Protein AF-S9TTN7-F1 (afdb_monomer_lite)

Secondary structure (DSSP, 8-state):
--SSHHHHHHHHHHHHHHHHHHHHHHHHHHHHHHHHHHHTT-HHHHHHHH---HHHHHHHHTTPPPPHHHHHHHHHHHT--HHHHHH-S----HHHHHHHHHHHHHHHHHTTSPSSPPHHHHHH-HHHHHHHHHHHHHHH-SSS-HHHHHHHHHHHHHHH--HHHHHHHHHHHHHHHHHHHHHHHHHHHHHHHHT-PPPHHHHHHHHHHHHHHT--HHHHHHHHHHHHHHHHH-TTTSTT-EEEEEESS-TTPEEEEEEPTTSSSPEEEEEEE-SSS-EEEEEGGGEEEEEE----S-SSS----------S-----S---SS-EEEEEEETTS-EEEEEE-HHHHHHHHHHHHHTS-----

Organism: NCBI:txid1316936

Sequence (362 aa):
MVNQCDSESAKSAKEAASDFADGEKEREIGRRLAAAVKNAGGNKAVSAKSGVPLRTLDRLLAGQEPKVSHLVQLSDACGVSLDWLATGREAPNASTVGVEARLKEIMATLENEEAPISADRLQTRPDLAALREELFALSARDDLADSERGFADLLLRLVFNDAAAAERQRQREGRIFARLRNSATVFKMAGEVVGWEPPPAFGQALRTIFFNYDVLLEDAVSLLDALKTDLEKNSFLRGSMITVLAGDFKKDGVAVFKKALGGLGKPTHLVLPVGFMKSEKIALGDIMGVAPVQEAGLNAAGAVAGGLVFGAVGAVAGALVGSGAVVELKFRDGRKALVRCGRSELTVLTAAAYENQPTQAV

InterPro domains:
  IPR001387 Cro/C1-type, helix-turn-helix domain [PF01381] (44-85)
  IPR001387 Cro/C1-type, helix-turn-helix domain [PS50943] (44-85)
  IPR001387 Cro/C1-type, helix-turn-helix domain [cd00093] (30-85)
  IPR010982 Lambda repressor-like, DNA-binding domain superfamily [G3DSA:1.10.260.40] (29-93)
  IPR010982 Lambda repressor-like, DNA-binding domain superfamily [SSF47413] (27-90)

Structure (mmCIF, N/CA/C/O backbone):
data_AF-S9TTN7-F1
#
_entry.id   AF-S9TTN7-F1
#
loop_
_atom_site.group_PDB
_atom_site.id
_atom_site.type_symbol
_atom_site.label_atom_id
_atom_site.label_alt_id
_atom_site.label_comp_id
_atom_site.label_asym_id
_atom_site.label_entity_id
_atom_site.label_seq_id
_atom_site.pdbx_PDB_ins_code
_atom_site.Cartn_x
_atom_site.Cartn_y
_atom_site.Cartn_z
_atom_site.occupancy
_atom_site.B_iso_or_equiv
_atom_site.auth_seq_id
_atom_site.auth_comp_id
_atom_site.auth_asym_id
_atom_site.auth_atom_id
_atom_site.pdbx_PDB_model_num
ATOM 1 N N . MET A 1 1 ? 26.793 57.850 -13.592 1.00 51.69 1 MET A N 1
ATOM 2 C CA . MET A 1 1 ? 25.340 58.003 -13.842 1.00 51.69 1 MET A CA 1
ATOM 3 C C . MET A 1 1 ? 24.765 56.869 -14.714 1.00 51.69 1 MET A C 1
ATOM 5 O O . MET A 1 1 ? 23.810 57.106 -15.432 1.00 51.69 1 MET A O 1
ATOM 9 N N . VAL A 1 2 ? 25.280 55.628 -14.641 1.00 51.66 2 VAL A N 1
ATOM 10 C CA . VAL A 1 2 ? 24.808 54.504 -15.497 1.00 51.66 2 VAL A CA 1
ATOM 11 C C . VAL A 1 2 ? 24.446 53.246 -14.676 1.00 51.66 2 VAL A C 1
ATOM 13 O O . VAL A 1 2 ? 24.378 52.160 -15.212 1.00 51.66 2 VAL A O 1
ATOM 16 N N . ASN A 1 3 ? 24.181 53.371 -13.368 1.00 54.53 3 ASN A N 1
ATOM 17 C CA . ASN A 1 3 ? 23.909 52.215 -12.484 1.00 54.53 3 ASN A CA 1
ATOM 18 C C . ASN A 1 3 ? 22.506 52.207 -11.842 1.00 54.53 3 ASN A C 1
ATOM 20 O O . ASN A 1 3 ? 22.272 51.453 -10.905 1.00 54.53 3 ASN A O 1
ATOM 24 N N . GLN A 1 4 ? 21.575 53.048 -12.307 1.00 55.19 4 GLN A N 1
ATOM 25 C CA . GLN A 1 4 ? 20.211 53.118 -11.751 1.00 55.19 4 GLN A CA 1
ATOM 26 C C . GLN A 1 4 ? 19.140 52.421 -12.605 1.00 55.19 4 GLN A C 1
ATOM 28 O O . GLN A 1 4 ? 18.056 52.178 -12.098 1.00 55.19 4 GLN A O 1
ATOM 33 N N . CYS A 1 5 ? 19.427 52.058 -13.861 1.00 56.78 5 CYS A N 1
ATOM 34 C CA . CYS A 1 5 ? 18.423 51.448 -14.747 1.00 56.78 5 CYS A CA 1
ATOM 35 C C . CYS A 1 5 ? 18.302 49.921 -14.571 1.00 56.78 5 CYS A C 1
ATOM 37 O O . CYS A 1 5 ? 17.213 49.369 -14.704 1.00 56.78 5 CYS A O 1
ATOM 39 N N . ASP A 1 6 ? 19.384 49.237 -14.186 1.00 61.31 6 ASP A N 1
ATOM 40 C CA . ASP A 1 6 ? 19.380 47.770 -14.075 1.00 61.31 6 ASP A CA 1
ATOM 41 C C . ASP A 1 6 ? 18.769 47.257 -12.756 1.00 61.31 6 ASP A C 1
ATOM 43 O O . ASP A 1 6 ? 18.308 46.117 -12.679 1.00 61.31 6 ASP A O 1
ATOM 47 N N . SER A 1 7 ? 18.708 48.091 -11.709 1.00 64.44 7 SER A N 1
ATOM 48 C CA . SER A 1 7 ? 18.178 47.687 -10.399 1.00 64.44 7 SER A CA 1
ATOM 49 C C . SER A 1 7 ? 16.648 47.722 -10.310 1.00 64.44 7 SER A C 1
ATOM 51 O O . SER A 1 7 ? 16.069 46.913 -9.583 1.00 64.44 7 SER A O 1
ATOM 53 N N . GLU A 1 8 ? 15.971 48.594 -11.065 1.00 71.62 8 GLU A N 1
ATOM 54 C CA . GLU A 1 8 ? 14.500 48.650 -11.092 1.00 71.62 8 GLU A CA 1
ATOM 55 C C . GLU A 1 8 ? 13.893 47.484 -11.888 1.00 71.62 8 GLU A C 1
ATOM 57 O O . GLU A 1 8 ? 12.895 46.897 -11.463 1.00 71.62 8 GLU A O 1
ATOM 62 N N . SER A 1 9 ? 14.549 47.064 -12.977 1.00 70.44 9 SER A N 1
ATOM 63 C CA . SER A 1 9 ? 14.107 45.929 -13.802 1.00 70.44 9 SER A CA 1
ATOM 64 C C . SER A 1 9 ? 14.149 44.597 -13.035 1.00 70.44 9 SER A C 1
ATOM 66 O O . SER A 1 9 ? 13.197 43.813 -13.063 1.00 70.44 9 SER A O 1
ATOM 68 N N . ALA A 1 10 ? 15.203 44.368 -12.240 1.00 72.94 10 ALA A N 1
ATOM 69 C CA . ALA A 1 10 ? 15.323 43.166 -11.412 1.00 72.94 10 ALA A CA 1
ATOM 70 C C . ALA A 1 10 ? 14.295 43.113 -10.262 1.00 72.94 10 ALA A C 1
ATOM 72 O O . ALA A 1 10 ? 13.849 42.028 -9.879 1.00 72.94 10 ALA A O 1
ATOM 73 N N . LYS A 1 11 ? 13.893 44.270 -9.717 1.00 76.31 11 LYS A N 1
ATOM 74 C CA . LYS A 1 11 ? 12.879 44.345 -8.655 1.00 76.31 11 LYS A CA 1
ATOM 75 C C . LYS A 1 11 ? 11.484 43.999 -9.186 1.00 76.31 11 LYS A C 1
ATOM 77 O O . LYS A 1 11 ? 10.791 43.193 -8.570 1.00 76.31 11 LYS A O 1
ATOM 82 N N . SER A 1 12 ? 11.129 44.522 -10.361 1.00 76.19 12 SER A N 1
ATOM 83 C CA . SER A 1 12 ? 9.835 44.254 -11.001 1.00 76.19 12 SER A CA 1
ATOM 84 C C . SER A 1 12 ? 9.651 42.774 -11.372 1.00 76.19 12 SER A C 1
ATOM 86 O O . SER A 1 12 ? 8.587 42.205 -11.133 1.00 76.19 12 SER A O 1
ATOM 88 N N . ALA A 1 13 ? 10.700 42.102 -11.863 1.00 75.25 13 ALA A N 1
ATOM 89 C CA . ALA A 1 13 ? 10.630 40.673 -12.189 1.00 75.25 13 ALA A CA 1
ATOM 90 C C . ALA A 1 13 ? 10.440 39.777 -10.948 1.00 75.25 13 ALA A C 1
ATOM 92 O O . ALA A 1 13 ? 9.763 38.749 -11.018 1.00 75.25 13 ALA A O 1
ATOM 93 N N . LYS A 1 14 ? 11.016 40.163 -9.801 1.00 76.75 14 LYS A N 1
ATOM 94 C CA . LYS A 1 14 ? 10.879 39.415 -8.543 1.00 76.75 14 LYS A CA 1
ATOM 95 C C . LYS A 1 14 ? 9.489 39.571 -7.922 1.00 76.75 14 LYS A C 1
ATOM 97 O O . LYS A 1 14 ? 8.963 38.593 -7.399 1.00 76.75 14 LYS A O 1
ATOM 102 N N . GLU A 1 15 ? 8.900 40.764 -8.001 1.00 78.75 15 GLU A N 1
ATOM 103 C CA . GLU A 1 15 ? 7.517 41.005 -7.563 1.00 78.75 15 GLU A CA 1
ATOM 104 C C . GLU A 1 15 ? 6.527 40.217 -8.433 1.00 78.75 15 GLU A C 1
ATOM 106 O O . GLU A 1 15 ? 5.703 39.481 -7.897 1.00 78.75 15 GLU A O 1
ATOM 111 N N . ALA A 1 16 ? 6.698 40.220 -9.761 1.00 75.81 16 ALA A N 1
ATOM 112 C CA . ALA A 1 16 ? 5.839 39.439 -10.653 1.00 75.81 16 ALA A CA 1
ATOM 113 C C . ALA A 1 16 ? 5.904 37.924 -10.374 1.00 75.81 16 ALA A C 1
ATOM 115 O O . ALA A 1 16 ? 4.873 37.259 -10.340 1.00 75.81 16 ALA A O 1
ATOM 116 N N . ALA A 1 17 ? 7.096 37.361 -10.142 1.00 71.44 17 ALA A N 1
ATOM 117 C CA . ALA A 1 17 ? 7.247 35.932 -9.849 1.00 71.44 17 ALA A CA 1
ATOM 118 C C . ALA A 1 17 ? 6.612 35.510 -8.508 1.00 71.44 17 ALA A C 1
ATOM 120 O O . ALA A 1 17 ? 6.159 34.373 -8.380 1.00 71.44 17 ALA A O 1
ATOM 121 N N . SER A 1 18 ? 6.573 36.416 -7.525 1.00 75.44 18 SER A N 1
ATOM 122 C CA . SER A 1 18 ? 5.923 36.192 -6.228 1.00 75.44 18 SER A CA 1
ATOM 123 C C . SER A 1 18 ? 4.411 36.023 -6.387 1.00 75.44 18 SER A C 1
ATOM 125 O O . SER A 1 18 ? 3.850 35.042 -5.902 1.00 75.44 18 SER A O 1
ATOM 127 N N . ASP A 1 19 ? 3.770 36.921 -7.139 1.00 73.62 19 ASP A N 1
ATOM 128 C CA . ASP A 1 19 ? 2.313 36.932 -7.312 1.00 73.62 19 ASP A CA 1
ATOM 129 C C . ASP A 1 19 ? 1.792 35.677 -8.038 1.00 73.62 19 ASP A C 1
ATOM 131 O O . ASP A 1 19 ? 0.705 35.176 -7.738 1.00 73.62 19 ASP A O 1
ATOM 135 N N . PHE A 1 20 ? 2.577 35.106 -8.962 1.00 74.19 20 PHE A N 1
ATOM 136 C CA . PHE A 1 20 ? 2.213 33.849 -9.631 1.00 74.19 20 PHE A CA 1
ATOM 137 C C . PHE A 1 20 ? 2.264 32.630 -8.698 1.00 74.19 20 PHE A C 1
ATOM 139 O O . PHE A 1 20 ? 1.441 31.724 -8.842 1.00 74.19 20 PHE A O 1
ATOM 146 N N . ALA A 1 21 ? 3.207 32.594 -7.753 1.00 74.06 21 ALA A N 1
ATOM 147 C CA . ALA A 1 21 ? 3.393 31.449 -6.863 1.00 74.06 21 ALA A CA 1
ATOM 148 C C . ALA A 1 21 ? 2.267 31.319 -5.825 1.00 74.06 21 ALA A C 1
ATOM 150 O O . ALA A 1 21 ? 1.909 30.205 -5.434 1.00 74.06 21 ALA A O 1
ATOM 151 N N . ASP A 1 22 ? 1.691 32.436 -5.383 1.00 79.56 22 ASP A N 1
ATOM 152 C CA . ASP A 1 22 ? 0.626 32.418 -4.379 1.00 79.56 22 ASP A CA 1
ATOM 153 C C . ASP A 1 22 ? -0.734 32.042 -4.986 1.00 79.56 22 ASP A C 1
ATOM 155 O O . ASP A 1 22 ? -1.447 31.210 -4.420 1.00 79.56 22 ASP A O 1
ATOM 159 N N . GLY A 1 23 ? -1.026 32.486 -6.214 1.00 84.19 23 GLY A N 1
ATOM 160 C CA . GLY A 1 23 ? -2.241 32.076 -6.927 1.00 84.19 23 GLY A CA 1
ATOM 161 C C . GLY A 1 23 ? -2.307 30.574 -7.256 1.00 84.19 23 GLY A C 1
ATOM 162 O O . GLY A 1 23 ? -3.397 30.007 -7.370 1.00 84.19 23 GLY A O 1
ATOM 163 N N . GLU A 1 24 ? -1.166 29.891 -7.400 1.00 87.06 24 GLU A N 1
ATOM 164 C CA . GLU A 1 24 ? -1.135 28.435 -7.601 1.00 87.06 24 GLU A CA 1
ATOM 165 C C . GLU A 1 24 ? -1.522 27.674 -6.323 1.00 87.06 24 GLU A C 1
ATOM 167 O O . GLU A 1 24 ? -2.323 26.737 -6.380 1.00 87.06 24 GLU A O 1
ATOM 172 N N . LYS A 1 25 ? -1.034 28.122 -5.158 1.00 86.81 25 LYS A N 1
ATOM 173 C CA . LYS A 1 25 ? -1.375 27.518 -3.860 1.00 86.81 25 LYS A CA 1
ATOM 174 C C . LYS A 1 25 ? -2.864 27.645 -3.549 1.00 86.81 25 LYS A C 1
ATOM 176 O O . LYS A 1 25 ? -3.479 26.678 -3.103 1.00 86.81 25 LYS A O 1
ATOM 181 N N . GLU A 1 26 ? -3.452 28.810 -3.809 1.00 90.44 26 GLU A N 1
ATOM 182 C CA . GLU A 1 26 ? -4.878 29.066 -3.577 1.00 90.44 26 GLU A CA 1
ATOM 183 C C . GLU A 1 26 ? -5.774 28.150 -4.423 1.00 90.44 26 GLU A C 1
ATOM 185 O O . GLU A 1 26 ? -6.718 27.532 -3.917 1.00 90.44 26 GLU A O 1
ATOM 190 N N . ARG A 1 27 ? -5.438 27.989 -5.709 1.00 91.38 27 ARG A N 1
ATOM 191 C CA . ARG A 1 27 ? -6.151 27.076 -6.618 1.00 91.38 27 ARG A CA 1
ATOM 192 C C . ARG A 1 27 ? -6.036 25.626 -6.174 1.00 91.38 27 ARG A C 1
ATOM 194 O O . ARG A 1 27 ? -6.997 24.868 -6.302 1.00 91.38 27 ARG A O 1
ATOM 201 N N . GLU A 1 28 ? -4.881 25.241 -5.651 1.00 93.44 28 GLU A N 1
ATOM 202 C CA . GLU A 1 28 ? -4.648 23.886 -5.174 1.00 93.44 28 GLU A CA 1
ATOM 203 C C . GLU A 1 28 ? -5.456 23.577 -3.898 1.00 93.44 28 GLU A C 1
ATOM 205 O O . GLU A 1 28 ? -6.077 22.515 -3.807 1.00 93.44 28 GLU A O 1
ATOM 210 N N . ILE A 1 29 ? -5.553 24.522 -2.953 1.00 95.50 29 ILE A N 1
ATOM 211 C CA . ILE A 1 29 ? -6.452 24.393 -1.791 1.00 95.50 29 ILE A CA 1
ATOM 212 C C . ILE A 1 29 ? -7.910 24.248 -2.255 1.00 95.50 29 ILE A C 1
ATOM 214 O O . ILE A 1 29 ? -8.617 23.352 -1.788 1.00 95.50 29 ILE A O 1
ATOM 218 N N . GLY A 1 30 ? -8.348 25.069 -3.217 1.00 95.81 30 GLY A N 1
ATOM 219 C CA . GLY A 1 30 ? -9.692 24.982 -3.799 1.00 95.81 30 GLY A CA 1
ATOM 220 C C . GLY A 1 30 ? -9.990 23.612 -4.425 1.00 95.81 30 GLY A C 1
ATOM 221 O O . GLY A 1 30 ? -11.060 23.044 -4.195 1.00 95.81 30 GLY A O 1
ATOM 222 N N . ARG A 1 31 ? -9.023 23.023 -5.145 1.00 94.69 31 ARG A N 1
ATOM 223 C CA . ARG A 1 31 ? -9.136 21.668 -5.722 1.00 94.69 31 ARG A CA 1
ATOM 224 C C . ARG A 1 31 ? -9.261 20.582 -4.657 1.00 94.69 31 ARG A C 1
ATOM 226 O O . ARG A 1 31 ? -10.134 19.720 -4.778 1.00 94.69 31 ARG A O 1
ATOM 233 N N . ARG A 1 32 ? -8.432 20.623 -3.608 1.00 94.81 32 ARG A N 1
ATOM 234 C CA . ARG A 1 32 ? -8.516 19.670 -2.487 1.00 94.81 32 ARG A CA 1
ATOM 235 C C . ARG A 1 32 ? -9.855 19.771 -1.768 1.00 94.81 32 ARG A C 1
ATOM 237 O O . ARG A 1 32 ? -10.500 18.752 -1.519 1.00 94.81 32 ARG A O 1
ATOM 244 N N . LEU A 1 33 ? -10.312 20.996 -1.508 1.00 96.50 33 LEU A N 1
ATOM 245 C CA . LEU A 1 33 ? -11.619 21.239 -0.910 1.00 96.50 33 LEU A CA 1
ATOM 246 C C . LEU A 1 33 ? -12.752 20.701 -1.797 1.00 96.50 33 LEU A C 1
ATOM 248 O O . LEU A 1 33 ? -13.669 20.070 -1.281 1.00 96.50 33 LEU A O 1
ATOM 252 N N . ALA A 1 34 ? -12.675 20.868 -3.120 1.00 96.62 34 ALA A N 1
ATOM 253 C CA . ALA A 1 34 ? -13.668 20.324 -4.049 1.00 96.62 34 ALA A CA 1
ATOM 254 C C . ALA A 1 34 ? -13.765 18.794 -3.977 1.00 96.62 34 ALA A C 1
ATOM 256 O O . ALA A 1 34 ? -14.870 18.245 -3.951 1.00 96.62 34 ALA A O 1
ATOM 257 N N . ALA A 1 35 ? -12.623 18.107 -3.900 1.00 93.06 35 ALA A N 1
ATOM 258 C CA . ALA A 1 35 ? -12.584 16.659 -3.728 1.00 93.06 35 ALA A CA 1
ATOM 259 C C . ALA A 1 35 ? -13.207 16.229 -2.387 1.00 93.06 35 ALA A C 1
ATOM 261 O O . ALA A 1 35 ? -14.066 15.346 -2.364 1.00 93.06 35 ALA A O 1
ATOM 262 N N . ALA A 1 36 ? -12.846 16.899 -1.287 1.00 93.69 36 ALA A N 1
ATOM 263 C CA . ALA A 1 36 ? -13.393 16.619 0.041 1.00 93.69 36 ALA A CA 1
ATOM 264 C C . ALA A 1 36 ? -14.914 16.843 0.102 1.00 93.69 36 ALA A C 1
ATOM 266 O O . ALA A 1 36 ? -15.655 15.986 0.582 1.00 93.69 36 ALA A O 1
ATOM 267 N N . VAL A 1 37 ? -15.400 17.950 -0.466 1.00 96.75 37 VAL A N 1
ATOM 268 C CA . VAL A 1 37 ? -16.830 18.279 -0.513 1.00 96.75 37 VAL A CA 1
ATOM 269 C C . VAL A 1 37 ? -17.611 17.259 -1.335 1.00 96.75 37 VAL A C 1
ATOM 271 O O . VAL A 1 37 ? -18.701 16.850 -0.931 1.00 96.75 37 VAL A O 1
ATOM 274 N N . LYS A 1 38 ? -17.057 16.810 -2.468 1.00 92.88 38 LYS A N 1
ATOM 275 C CA . LYS A 1 38 ? -17.665 15.759 -3.293 1.00 92.88 38 LYS A CA 1
ATOM 276 C C . LYS A 1 38 ? -17.819 14.456 -2.502 1.00 92.88 38 LYS A C 1
ATOM 278 O O . LYS A 1 38 ? -18.902 13.877 -2.519 1.00 92.88 38 LYS A O 1
ATOM 283 N N . ASN A 1 39 ? -16.783 14.046 -1.769 1.00 84.19 39 ASN A N 1
ATOM 284 C CA . ASN A 1 39 ? -16.801 12.832 -0.946 1.00 84.19 39 ASN A CA 1
ATOM 285 C C . ASN A 1 39 ? -17.767 12.938 0.247 1.00 84.19 39 ASN A C 1
ATOM 287 O O . ASN A 1 39 ? -18.394 11.953 0.624 1.00 84.19 39 ASN A O 1
ATOM 291 N N . ALA A 1 40 ? -17.948 14.136 0.804 1.00 90.19 40 ALA A N 1
ATOM 292 C CA . ALA A 1 40 ? -18.819 14.386 1.954 1.00 90.19 40 ALA A CA 1
ATOM 293 C C . ALA A 1 40 ? -20.319 14.555 1.611 1.00 90.19 40 ALA A C 1
ATOM 295 O O . ALA A 1 40 ? -21.125 14.856 2.501 1.00 90.19 40 ALA A O 1
ATOM 296 N N . GLY A 1 41 ? -20.712 14.365 0.343 1.00 92.38 41 GLY A N 1
ATOM 297 C CA . GLY A 1 41 ? -22.108 14.437 -0.116 1.00 92.38 41 GLY A CA 1
ATOM 298 C C . GLY A 1 41 ? -22.489 15.719 -0.871 1.00 92.38 41 GLY A C 1
ATOM 299 O O . GLY A 1 41 ? -23.674 15.979 -1.083 1.00 92.38 41 GLY A O 1
ATOM 300 N N . GLY A 1 42 ? -21.508 16.524 -1.291 1.00 96.38 42 GLY A N 1
ATOM 301 C CA . GLY A 1 42 ? -21.690 17.704 -2.141 1.00 96.38 42 GLY A CA 1
ATOM 302 C C . GLY A 1 42 ? -21.956 19.017 -1.391 1.00 96.38 42 GLY A C 1
ATOM 303 O O . GLY A 1 42 ? -22.169 19.049 -0.178 1.00 96.38 42 GLY A O 1
ATOM 304 N N . ASN A 1 43 ? -21.966 20.132 -2.135 1.00 98.12 43 ASN A N 1
ATOM 305 C CA . ASN A 1 43 ? -21.934 21.492 -1.572 1.00 98.12 43 ASN A CA 1
ATOM 306 C C . ASN A 1 43 ? -23.091 21.778 -0.601 1.00 98.12 43 ASN A C 1
ATOM 308 O O . ASN A 1 43 ? -22.882 22.398 0.438 1.00 98.12 43 ASN A O 1
ATOM 312 N N . LYS A 1 44 ? -24.312 21.311 -0.906 1.00 97.81 44 LYS A N 1
ATOM 313 C CA . LYS A 1 44 ? -25.486 21.524 -0.039 1.00 97.81 44 LYS A CA 1
ATOM 314 C C . LYS A 1 44 ? -25.349 20.797 1.301 1.00 97.81 44 LYS A C 1
ATOM 316 O O . LYS A 1 44 ? -25.643 21.387 2.336 1.00 97.81 44 LYS A O 1
ATOM 321 N N . ALA A 1 45 ? -24.882 19.548 1.279 1.00 96.50 45 ALA A N 1
ATOM 322 C CA . ALA A 1 45 ? -24.692 18.751 2.486 1.00 96.50 45 ALA A CA 1
ATOM 323 C C . ALA A 1 45 ? -23.584 19.343 3.366 1.00 96.50 45 ALA A C 1
ATOM 325 O O . ALA A 1 45 ? -23.776 19.510 4.568 1.00 96.50 45 ALA A O 1
ATOM 326 N N . VAL A 1 46 ? -22.456 19.733 2.763 1.00 97.62 46 VAL A N 1
ATOM 327 C CA . VAL A 1 46 ? -21.335 20.332 3.500 1.00 97.62 46 VAL A CA 1
ATOM 328 C C . VAL A 1 46 ? -21.681 21.720 4.029 1.00 97.62 46 VAL A C 1
ATOM 330 O O . VAL A 1 46 ? -21.343 22.025 5.167 1.00 97.62 46 VAL A O 1
ATOM 333 N N . SER A 1 47 ? -22.397 22.550 3.266 1.00 98.19 47 SER A N 1
ATOM 334 C CA . SER A 1 47 ? -22.848 23.866 3.739 1.00 98.19 47 SER A CA 1
ATOM 335 C C . SER A 1 47 ? -23.755 23.734 4.966 1.00 98.19 47 SER A C 1
A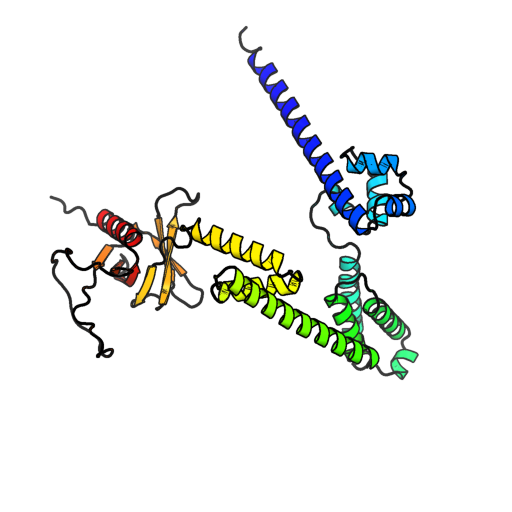TOM 337 O O . SER A 1 47 ? -23.545 24.426 5.961 1.00 98.19 47 SER A O 1
ATOM 339 N N . ALA A 1 48 ? -24.694 22.782 4.940 1.00 97.38 48 ALA A N 1
ATOM 340 C CA . ALA A 1 48 ? -25.567 22.505 6.077 1.00 97.38 48 ALA A CA 1
ATOM 341 C C . ALA A 1 48 ? -24.796 21.968 7.298 1.00 97.38 48 ALA A C 1
ATOM 343 O O . ALA A 1 48 ? -25.068 22.398 8.414 1.00 97.38 48 ALA A O 1
ATOM 344 N N . LYS A 1 49 ? -23.823 21.065 7.095 1.00 96.44 49 LYS A N 1
ATOM 345 C CA . LYS A 1 49 ? -23.007 20.483 8.178 1.00 96.44 49 LYS A CA 1
ATOM 346 C C . LYS A 1 49 ? -22.016 21.473 8.799 1.00 96.44 49 LYS A C 1
ATOM 348 O O . LYS A 1 49 ? -21.866 21.495 10.012 1.00 96.44 49 LYS A O 1
ATOM 353 N N . SER A 1 50 ? -21.329 22.264 7.978 1.00 97.81 50 SER A N 1
ATOM 354 C CA . SER A 1 50 ? -20.270 23.187 8.424 1.00 97.81 50 SER A CA 1
ATOM 355 C C . SER A 1 50 ? -20.802 24.522 8.946 1.00 97.81 50 SER A C 1
ATOM 357 O O . SER A 1 50 ? -20.073 25.258 9.607 1.00 97.81 50 SER A O 1
ATOM 359 N N . GLY A 1 51 ? -22.041 24.884 8.595 1.00 97.56 51 GLY A N 1
ATOM 360 C CA . GLY A 1 51 ? -22.581 26.224 8.832 1.00 97.56 51 GLY A CA 1
ATOM 361 C C . GLY A 1 51 ? -21.991 27.303 7.912 1.00 97.56 51 GLY A C 1
ATOM 362 O O . GLY A 1 51 ? -22.354 28.473 8.034 1.00 97.56 51 GLY A O 1
ATOM 363 N N . VAL A 1 52 ? -21.111 26.942 6.970 1.00 98.19 52 VAL A N 1
ATOM 364 C CA . VAL A 1 52 ? -20.555 27.876 5.985 1.00 98.19 52 VAL A CA 1
ATOM 365 C C . VAL A 1 52 ? -21.595 28.111 4.881 1.00 98.19 52 VAL A C 1
ATOM 367 O O . VAL A 1 52 ? -22.026 27.147 4.240 1.00 98.19 52 VAL A O 1
ATOM 370 N N . PRO A 1 53 ? -22.005 29.365 4.597 1.00 98.38 53 PRO A N 1
ATOM 371 C CA . PRO A 1 53 ? -22.988 29.649 3.552 1.00 98.38 53 PRO A CA 1
ATOM 372 C C . PRO A 1 53 ? -22.546 29.138 2.176 1.00 98.38 53 PRO A C 1
ATOM 374 O O . PRO A 1 53 ? -21.384 29.295 1.802 1.00 98.38 53 PRO A O 1
ATOM 377 N N . LEU A 1 54 ? -23.486 28.611 1.383 1.00 98.31 54 LEU A N 1
ATOM 378 C CA . LEU A 1 54 ? -23.204 28.008 0.070 1.00 98.31 54 LEU A CA 1
ATOM 379 C C . LEU A 1 54 ? -22.406 28.941 -0.856 1.00 98.31 54 LEU A C 1
ATOM 381 O O . LEU A 1 54 ? -21.419 28.531 -1.451 1.00 98.31 54 LEU A O 1
ATOM 385 N N . ARG A 1 55 ? -22.762 30.232 -0.889 1.00 98.00 55 ARG A N 1
ATOM 386 C CA . ARG A 1 55 ? -22.043 31.247 -1.678 1.00 98.00 55 ARG A CA 1
ATOM 387 C C . ARG A 1 55 ? -20.588 31.422 -1.235 1.00 98.00 55 ARG A C 1
ATOM 389 O O . ARG A 1 55 ? -19.735 31.721 -2.065 1.00 98.00 55 ARG A O 1
ATOM 396 N N . THR A 1 56 ? -20.309 31.295 0.060 1.00 98.19 56 THR A N 1
ATOM 397 C CA . THR A 1 56 ? -18.939 31.335 0.586 1.00 98.19 56 THR A CA 1
ATOM 398 C C . THR A 1 56 ? -18.195 30.081 0.155 1.00 98.19 56 THR A C 1
ATOM 400 O O . THR A 1 56 ? -17.101 30.198 -0.382 1.00 98.19 56 THR A O 1
ATOM 403 N N . LEU A 1 57 ? -18.812 28.907 0.306 1.00 98.12 57 LEU A N 1
ATOM 404 C CA . LEU A 1 57 ? -18.232 27.638 -0.129 1.00 98.12 57 LEU A CA 1
ATOM 405 C C . LEU A 1 57 ? -17.883 27.650 -1.627 1.00 98.12 57 LEU A C 1
ATOM 407 O O . LEU A 1 57 ? -16.752 27.336 -1.977 1.00 98.12 57 LEU A O 1
ATOM 411 N N . ASP A 1 58 ? -18.791 28.100 -2.496 1.00 98.19 58 ASP A N 1
ATOM 412 C CA . ASP A 1 58 ? -18.557 28.166 -3.947 1.00 98.19 58 ASP A CA 1
ATOM 413 C C . ASP A 1 58 ? -17.373 29.079 -4.313 1.00 98.19 58 ASP A C 1
ATOM 415 O O . ASP A 1 58 ? -16.617 28.785 -5.238 1.00 98.19 58 ASP A O 1
ATOM 419 N N . ARG A 1 59 ? -17.161 30.169 -3.562 1.00 98.00 59 ARG A N 1
ATOM 420 C CA . ARG A 1 59 ? -15.995 31.046 -3.754 1.00 98.00 59 ARG A CA 1
ATOM 421 C C . ARG A 1 59 ? -14.689 30.391 -3.312 1.00 98.00 59 ARG A C 1
ATOM 423 O O . ARG A 1 59 ? -13.684 30.541 -3.997 1.00 98.00 59 ARG A O 1
ATOM 430 N N . LEU A 1 60 ? -14.703 29.656 -2.200 1.00 97.38 60 LEU A N 1
ATOM 431 C CA . LEU A 1 60 ? -13.529 28.904 -1.745 1.00 97.38 60 LEU A CA 1
ATOM 432 C C . LEU A 1 60 ? -13.160 27.800 -2.746 1.00 97.38 60 LEU A C 1
ATOM 434 O O . LEU A 1 60 ? -11.989 27.614 -3.058 1.00 97.38 60 LEU A O 1
ATOM 438 N N . LEU A 1 61 ? -14.160 27.124 -3.321 1.00 96.88 61 LEU A N 1
ATOM 439 C CA . LEU A 1 61 ? -13.963 26.138 -4.389 1.00 96.88 61 LEU A CA 1
ATOM 440 C C . LEU A 1 61 ? -13.389 26.760 -5.670 1.00 96.88 61 LEU A C 1
ATOM 442 O O . LEU A 1 61 ? -12.624 26.110 -6.379 1.00 96.88 61 LEU A O 1
ATOM 446 N N . ALA A 1 62 ? -13.712 28.025 -5.945 1.00 96.19 62 ALA A N 1
ATOM 447 C CA . ALA A 1 62 ? -13.120 28.792 -7.039 1.00 96.19 62 ALA A CA 1
ATOM 448 C C . ALA A 1 62 ? -11.667 29.240 -6.767 1.00 96.19 62 ALA A C 1
ATOM 450 O O . ALA A 1 62 ? -11.065 29.881 -7.628 1.00 96.19 62 ALA A O 1
ATOM 451 N N . GLY A 1 63 ? -11.101 28.901 -5.602 1.00 94.69 63 GLY A N 1
ATOM 452 C CA . GLY A 1 63 ? -9.735 29.247 -5.214 1.00 94.69 63 GLY A CA 1
ATOM 453 C C . GLY A 1 63 ? -9.611 30.594 -4.506 1.00 94.69 63 GLY A C 1
ATOM 454 O O . GLY A 1 63 ? -8.535 31.168 -4.521 1.00 94.69 63 GLY A O 1
ATOM 455 N N . GLN A 1 64 ? -10.679 31.136 -3.908 1.00 96.38 64 GLN A N 1
ATOM 456 C CA . GLN A 1 64 ? -10.526 32.283 -3.007 1.00 96.38 64 GLN A CA 1
ATOM 457 C C . GLN A 1 64 ? -9.763 31.860 -1.743 1.00 96.38 64 GLN A C 1
ATOM 459 O O . GLN A 1 64 ? -10.085 30.820 -1.165 1.00 96.38 64 GLN A O 1
ATOM 464 N N . GLU A 1 65 ? -8.837 32.701 -1.269 1.00 95.00 65 GLU A N 1
ATOM 465 C CA . GLU A 1 65 ? -8.104 32.465 -0.023 1.00 95.00 65 GLU A CA 1
ATOM 466 C C . GLU A 1 65 ? -9.066 32.193 1.159 1.00 95.00 65 GLU A C 1
ATOM 468 O O . GLU A 1 65 ? -9.897 33.044 1.522 1.00 95.00 65 GLU A O 1
ATOM 473 N N 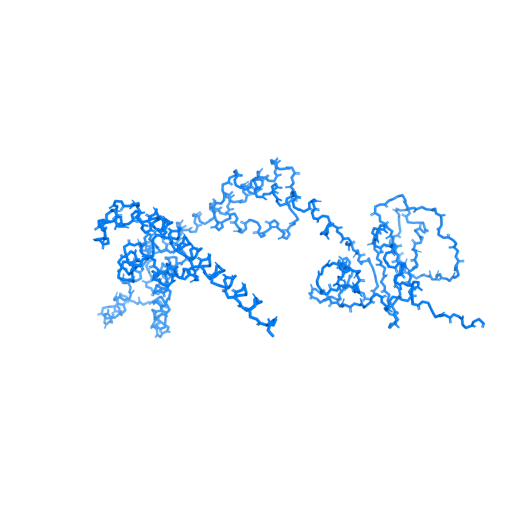. PRO A 1 66 ? -9.012 30.990 1.758 1.00 95.75 66 PRO A N 1
ATOM 474 C CA . PRO A 1 66 ? -9.905 30.619 2.838 1.00 95.75 66 PRO A CA 1
ATOM 475 C C . PRO A 1 66 ? -9.418 31.172 4.176 1.00 95.75 66 PRO A C 1
ATOM 477 O O . PRO A 1 66 ? -8.268 31.009 4.573 1.00 95.75 66 PRO A O 1
ATOM 480 N N . LYS A 1 67 ? -10.342 31.745 4.952 1.00 97.25 67 LYS A N 1
ATOM 481 C CA . LYS A 1 67 ? -10.078 32.047 6.364 1.00 97.25 67 LYS A CA 1
ATOM 482 C C . LYS A 1 67 ? -9.845 30.749 7.134 1.00 97.25 67 LYS A C 1
ATOM 484 O O . LYS A 1 67 ? -10.593 29.789 6.950 1.00 97.25 67 LYS A O 1
ATOM 489 N N . VAL A 1 68 ? -8.898 30.761 8.075 1.00 96.75 68 VAL A N 1
ATOM 490 C CA . VAL A 1 68 ? -8.587 29.604 8.938 1.00 96.75 68 VAL A CA 1
ATOM 491 C C . VAL A 1 68 ? -9.841 29.056 9.628 1.00 96.75 68 VAL A C 1
ATOM 493 O O . VAL A 1 68 ? -10.045 27.848 9.661 1.00 96.75 68 VAL A O 1
ATOM 496 N N . SER A 1 69 ? -10.743 29.930 10.089 1.00 97.38 69 SER A N 1
ATOM 497 C CA . SER A 1 69 ? -12.015 29.517 10.696 1.00 97.38 69 SER A CA 1
ATOM 498 C C . SER A 1 69 ? -12.902 28.696 9.752 1.00 97.38 69 SER A C 1
ATOM 500 O O . SER A 1 69 ? -13.537 27.745 10.195 1.00 97.38 69 SER A O 1
ATOM 502 N N . HIS A 1 70 ? -12.937 29.030 8.456 1.00 98.06 70 HIS A N 1
ATOM 503 C CA . HIS A 1 70 ? -13.677 28.245 7.467 1.00 98.06 70 HIS A CA 1
ATOM 504 C C . HIS A 1 70 ? -12.986 26.912 7.186 1.00 98.06 70 HIS A C 1
ATOM 506 O O . HIS A 1 70 ? -13.675 25.912 7.031 1.00 98.06 70 HIS A O 1
ATOM 512 N N . LEU A 1 71 ? -11.648 26.880 7.134 1.00 96.75 71 LEU A N 1
ATOM 513 C CA . LEU A 1 71 ? -10.914 25.630 6.928 1.00 96.75 71 LEU A CA 1
ATOM 514 C C . LEU A 1 71 ? -11.194 24.621 8.042 1.00 96.75 71 LEU A C 1
ATOM 516 O O . LEU A 1 71 ? -11.433 23.467 7.721 1.00 96.75 71 LEU A O 1
ATOM 520 N N . VAL A 1 72 ? -11.243 25.059 9.305 1.00 96.50 72 VAL A N 1
ATOM 521 C CA . VAL A 1 72 ? -11.592 24.195 10.452 1.00 96.50 72 VAL A CA 1
ATOM 522 C C . VAL A 1 72 ? -13.028 23.667 10.333 1.00 96.50 72 VAL A C 1
ATOM 524 O O . VAL A 1 72 ? -13.269 22.467 10.400 1.00 96.50 72 VAL A O 1
ATOM 527 N N . GLN A 1 73 ? -13.999 24.547 10.071 1.00 97.56 73 GLN A N 1
ATOM 528 C CA . GLN A 1 73 ? -15.403 24.136 9.919 1.00 97.56 73 GLN A CA 1
ATOM 529 C C . GLN A 1 73 ? -15.607 23.155 8.758 1.00 97.56 73 GLN A C 1
ATOM 531 O O . GLN A 1 73 ? -16.410 22.225 8.845 1.00 97.56 73 GLN A O 1
ATOM 536 N N . LEU A 1 74 ? -14.897 23.372 7.651 1.00 97.25 74 LEU A N 1
ATOM 537 C CA . LEU A 1 74 ? -14.968 22.517 6.473 1.00 97.25 74 LEU A CA 1
ATOM 538 C C . LEU A 1 74 ? -14.198 21.211 6.671 1.00 97.25 74 LEU A C 1
ATOM 540 O O . LEU A 1 74 ? -14.670 20.183 6.189 1.00 97.25 74 LEU A O 1
ATOM 544 N N . SER A 1 75 ? -13.068 21.225 7.385 1.00 95.06 75 SER A N 1
ATOM 545 C CA . SER A 1 75 ? -12.307 20.014 7.701 1.00 95.06 75 SER A CA 1
ATOM 546 C C . SER A 1 75 ? -13.139 19.064 8.556 1.00 95.06 75 SER A C 1
ATOM 548 O O . SER A 1 75 ? -13.286 17.898 8.194 1.00 95.06 75 SER A O 1
ATOM 550 N N . ASP A 1 76 ? -13.800 19.588 9.590 1.00 92.69 76 ASP A N 1
ATOM 551 C CA . ASP A 1 76 ? -14.663 18.805 10.477 1.00 92.69 76 ASP A CA 1
ATOM 552 C C . ASP A 1 76 ? -15.892 18.267 9.732 1.00 92.69 76 ASP A C 1
ATOM 554 O O . ASP A 1 76 ? -16.221 17.084 9.817 1.00 92.69 76 ASP A O 1
ATOM 558 N N . ALA A 1 77 ? -16.549 19.112 8.928 1.00 95.56 77 ALA A N 1
ATOM 559 C CA . ALA A 1 77 ? -17.726 18.710 8.159 1.00 95.56 77 ALA A CA 1
ATOM 560 C C . ALA A 1 77 ? -17.419 17.679 7.059 1.00 95.56 77 ALA A C 1
ATOM 562 O O . ALA A 1 77 ? -18.297 16.883 6.709 1.00 95.56 77 ALA A O 1
ATOM 563 N N . CYS A 1 78 ? -16.203 17.706 6.504 1.00 94.06 78 CYS A N 1
ATOM 564 C CA . CYS A 1 78 ? -15.755 16.769 5.474 1.00 94.06 78 CYS A CA 1
ATOM 565 C C . CYS A 1 78 ? -15.009 15.549 6.038 1.00 94.06 78 CYS A C 1
ATOM 567 O O . CYS A 1 78 ? -14.718 14.634 5.271 1.00 94.06 78 CYS A O 1
ATOM 569 N N . GLY A 1 79 ? -14.694 15.519 7.337 1.00 85.31 79 GLY A N 1
ATOM 570 C CA . GLY A 1 79 ? -13.925 14.437 7.959 1.00 85.31 79 GLY A CA 1
ATOM 571 C C . GLY A 1 79 ? -12.473 14.347 7.474 1.00 85.31 79 GLY A C 1
ATOM 572 O O . GLY A 1 79 ? -11.907 13.258 7.431 1.00 85.31 79 GLY A O 1
ATOM 573 N N . VAL A 1 80 ? -11.873 15.472 7.076 1.00 90.94 80 VAL A N 1
ATOM 574 C CA . VAL A 1 80 ? -10.469 15.548 6.631 1.00 90.94 80 VAL A CA 1
ATOM 575 C C . VAL A 1 80 ? -9.635 16.310 7.655 1.00 90.94 80 VAL A C 1
ATOM 577 O O . VAL A 1 80 ? -10.170 17.118 8.409 1.00 90.94 80 VAL A O 1
ATOM 580 N N . SER A 1 81 ? -8.320 16.085 7.700 1.00 88.75 81 SER A N 1
ATOM 581 C CA . SER A 1 81 ? -7.457 16.873 8.584 1.00 88.75 81 SER A CA 1
ATOM 582 C C . SER A 1 81 ? -7.306 18.306 8.059 1.00 88.75 81 SER A C 1
ATOM 584 O O . SER A 1 81 ? -7.230 18.547 6.849 1.00 88.75 81 SER A O 1
ATOM 586 N N . LEU A 1 82 ? -7.238 19.274 8.978 1.00 93.94 82 LEU A N 1
ATOM 587 C CA . LEU A 1 82 ? -6.963 20.672 8.633 1.00 93.94 82 LEU A CA 1
ATOM 588 C C . LEU A 1 82 ? -5.620 20.809 7.897 1.00 93.94 82 LEU A C 1
ATOM 590 O O . LEU A 1 82 ? -5.523 21.566 6.933 1.00 93.94 82 LEU A O 1
ATOM 594 N N . ASP A 1 83 ? -4.606 20.055 8.331 1.00 91.56 83 ASP A N 1
ATOM 595 C CA . ASP A 1 83 ? -3.264 20.084 7.745 1.00 91.56 83 ASP A CA 1
ATOM 596 C C . ASP A 1 83 ? -3.258 19.596 6.291 1.00 91.56 83 ASP A C 1
ATOM 598 O O . ASP A 1 83 ? -2.689 20.260 5.425 1.00 91.56 83 ASP A O 1
ATOM 602 N N . TRP A 1 84 ? -3.985 18.515 5.979 1.00 91.00 84 TRP A N 1
ATOM 603 C CA . TRP A 1 84 ? -4.139 18.046 4.601 1.00 91.00 84 TRP A CA 1
ATOM 604 C C . TRP A 1 84 ? -4.849 19.082 3.728 1.00 91.00 84 TRP A C 1
ATOM 606 O O . TRP A 1 84 ? -4.427 19.352 2.602 1.00 91.00 84 TRP A O 1
ATOM 616 N N . LEU A 1 85 ? -5.917 19.695 4.247 1.00 93.69 85 LEU A N 1
ATOM 617 C CA . LEU A 1 85 ? -6.680 20.688 3.497 1.00 93.69 85 LEU A CA 1
ATOM 618 C C . LEU A 1 85 ? -5.807 21.915 3.174 1.00 93.69 85 LEU A C 1
ATOM 620 O O . LEU A 1 85 ? -5.774 22.374 2.027 1.00 93.69 85 LEU A O 1
ATOM 624 N N . ALA A 1 86 ? -5.046 22.392 4.162 1.00 93.56 86 ALA A N 1
ATOM 625 C CA . ALA A 1 86 ? -4.179 23.558 4.045 1.00 93.56 86 ALA A CA 1
ATOM 626 C C . ALA A 1 86 ? -2.920 23.293 3.201 1.00 93.56 86 ALA A C 1
ATOM 628 O O . ALA A 1 86 ? -2.619 24.064 2.290 1.00 93.56 86 ALA A O 1
ATOM 629 N N . THR A 1 87 ? -2.190 22.205 3.460 1.00 91.69 87 THR A N 1
ATOM 630 C CA . THR A 1 87 ? -0.848 21.980 2.892 1.00 91.69 87 THR A CA 1
ATOM 631 C C . THR A 1 87 ? -0.812 20.942 1.774 1.00 91.69 87 THR A C 1
ATOM 633 O O . THR A 1 87 ? 0.108 20.958 0.956 1.00 91.69 87 THR A O 1
ATOM 636 N N . GLY A 1 88 ? -1.794 20.040 1.716 1.00 89.00 88 GLY A N 1
ATOM 637 C CA . GLY A 1 88 ? -1.803 18.891 0.811 1.00 89.00 88 GLY A CA 1
ATOM 638 C C . GLY A 1 88 ? -0.794 17.797 1.158 1.00 89.00 88 GLY A C 1
ATOM 639 O O . GLY A 1 88 ? -0.671 16.837 0.399 1.00 89.00 88 GLY A O 1
ATOM 640 N N . ARG A 1 89 ? -0.058 17.920 2.270 1.00 84.31 89 ARG A N 1
ATOM 641 C CA . ARG A 1 89 ? 0.890 16.897 2.719 1.00 84.31 89 ARG A CA 1
ATOM 642 C C . ARG A 1 89 ? 0.141 15.875 3.552 1.00 84.31 89 ARG A C 1
ATOM 644 O O . ARG A 1 89 ? -0.321 16.235 4.618 1.00 84.31 89 ARG A O 1
ATOM 651 N N . GLU A 1 90 ? 0.038 14.663 3.000 1.00 57.38 90 GLU A N 1
ATOM 652 C CA . GLU A 1 90 ? -0.593 13.450 3.544 1.00 57.38 90 GLU A CA 1
ATOM 653 C C . GLU A 1 90 ? -1.977 13.670 4.176 1.00 57.38 90 GLU A C 1
ATOM 655 O O . GLU A 1 90 ? -2.169 14.448 5.096 1.00 57.38 90 GLU A O 1
ATOM 660 N N . ALA A 1 91 ? -2.990 12.952 3.694 1.00 48.56 91 ALA A N 1
ATOM 661 C CA . ALA A 1 91 ? -4.187 12.751 4.497 1.00 48.56 91 ALA A CA 1
ATOM 662 C C . ALA A 1 91 ? -3.910 11.535 5.383 1.00 48.56 91 ALA A C 1
ATOM 664 O O . ALA A 1 91 ? -4.148 10.414 4.928 1.00 48.56 91 ALA A O 1
ATOM 665 N N . PRO A 1 92 ? -3.445 11.681 6.638 1.00 48.16 92 PRO A N 1
ATOM 666 C CA . PRO A 1 92 ? -3.888 10.721 7.617 1.00 48.16 92 PRO A CA 1
ATOM 667 C C . PRO A 1 92 ? -5.402 10.904 7.651 1.00 48.16 92 PRO A C 1
ATOM 669 O O . PRO A 1 92 ? -5.875 11.997 7.977 1.00 48.16 92 PRO A O 1
ATOM 672 N N . ASN A 1 93 ? -6.170 9.893 7.237 1.00 53.91 93 ASN A N 1
ATOM 673 C CA . ASN A 1 93 ? -7.603 9.889 7.507 1.00 53.91 93 ASN A CA 1
ATOM 674 C C . ASN A 1 93 ? -7.735 10.222 8.999 1.00 53.91 93 ASN A C 1
ATOM 676 O O . ASN A 1 93 ? -7.252 9.471 9.848 1.00 53.91 93 ASN A O 1
ATOM 680 N N . ALA A 1 94 ? -8.291 11.389 9.329 1.00 51.12 94 ALA A N 1
ATOM 681 C CA . ALA A 1 94 ? -8.292 11.881 10.706 1.00 51.12 94 ALA A CA 1
ATOM 682 C C . ALA A 1 94 ? -9.048 10.917 11.646 1.00 51.12 94 ALA A C 1
ATOM 684 O O . ALA A 1 94 ? -8.824 10.910 12.852 1.00 51.12 94 ALA A O 1
ATOM 685 N N . SER A 1 95 ? -9.883 10.045 11.073 1.00 55.78 95 SER A N 1
ATOM 686 C CA . SER A 1 95 ? -10.528 8.909 11.723 1.00 55.78 95 SER A CA 1
ATOM 687 C C . SER A 1 95 ? -9.629 7.675 11.919 1.00 55.78 95 SER A C 1
ATOM 689 O O . SER A 1 95 ? -9.780 7.018 12.944 1.00 55.78 95 SER A O 1
ATOM 691 N N . THR A 1 96 ? -8.689 7.348 11.022 1.00 57.25 96 THR A N 1
ATOM 692 C CA . THR A 1 96 ? -7.881 6.109 11.132 1.00 57.25 96 THR A CA 1
ATOM 693 C C . THR A 1 96 ? -6.698 6.253 12.080 1.00 57.25 96 THR A C 1
ATOM 695 O O . THR A 1 96 ? -6.391 5.318 12.809 1.00 57.25 96 THR A O 1
ATOM 698 N N . VAL A 1 97 ? -6.060 7.430 12.153 1.00 64.50 97 VAL A N 1
ATOM 699 C CA . VAL A 1 97 ? -4.931 7.631 13.088 1.00 64.50 97 VAL A CA 1
ATOM 700 C C . VAL A 1 97 ? -5.382 7.476 14.539 1.00 64.50 97 VAL A C 1
ATOM 702 O O . VAL A 1 97 ? -4.654 6.915 15.355 1.00 64.50 97 VAL A O 1
ATOM 705 N N . GLY A 1 98 ? -6.608 7.904 14.853 1.00 81.38 98 GLY A N 1
ATOM 706 C CA . GLY A 1 98 ? -7.203 7.662 16.164 1.00 81.38 98 GLY A CA 1
ATOM 707 C C . GLY A 1 98 ? -7.524 6.187 16.398 1.00 81.38 98 GLY A C 1
ATOM 708 O O . GLY A 1 98 ? -7.263 5.672 17.478 1.00 81.38 98 GLY A O 1
ATOM 709 N N . VAL A 1 99 ? -8.058 5.491 15.393 1.00 90.44 99 VAL A N 1
ATOM 710 C CA . VAL A 1 99 ? -8.497 4.094 15.530 1.00 90.44 99 VAL A CA 1
ATOM 711 C C . VAL A 1 99 ? -7.321 3.136 15.645 1.00 90.44 99 VAL A C 1
ATOM 713 O O . VAL A 1 99 ? -7.349 2.271 16.512 1.00 90.44 99 VAL A O 1
ATOM 716 N N . GLU A 1 100 ? -6.271 3.291 14.841 1.00 91.75 100 GLU A N 1
ATOM 717 C CA . GLU A 1 100 ? -5.073 2.453 14.940 1.00 91.75 100 GLU A CA 1
ATOM 718 C C . GLU A 1 100 ? -4.364 2.654 16.285 1.00 91.75 100 GLU A C 1
ATOM 720 O O . GLU A 1 100 ? -4.054 1.680 16.976 1.00 91.75 100 GLU A O 1
ATOM 725 N N . ALA A 1 101 ? -4.168 3.913 16.699 1.00 90.00 101 ALA A N 1
ATOM 726 C CA . ALA A 1 101 ? -3.615 4.230 18.013 1.00 90.00 101 ALA A CA 1
ATOM 727 C C . ALA A 1 101 ? -4.475 3.626 19.130 1.00 90.00 101 ALA A C 1
ATOM 729 O O . ALA A 1 101 ? -3.947 2.998 20.048 1.00 90.00 101 ALA A O 1
ATOM 730 N N . ARG A 1 102 ? -5.803 3.725 19.003 1.00 94.00 102 ARG A N 1
ATOM 731 C CA . ARG A 1 102 ? -6.731 3.162 19.976 1.00 94.00 102 ARG A CA 1
ATOM 732 C C . ARG A 1 102 ? -6.677 1.637 20.018 1.00 94.00 102 ARG A C 1
ATOM 734 O O . ARG A 1 102 ? -6.554 1.074 21.096 1.00 94.00 102 ARG A O 1
ATOM 741 N N . LEU A 1 103 ? -6.693 0.952 18.875 1.00 96.00 103 LEU A N 1
ATOM 742 C CA . LEU A 1 103 ? -6.547 -0.507 18.806 1.00 96.00 103 LEU A CA 1
ATOM 743 C C . LEU A 1 103 ? -5.230 -0.966 19.442 1.00 96.00 103 LEU A C 1
ATOM 745 O O . LEU A 1 103 ? -5.211 -1.975 20.145 1.00 96.00 103 LEU A O 1
ATOM 749 N N . LYS A 1 104 ? -4.148 -0.202 19.265 1.00 95.81 104 LYS A N 1
ATOM 750 C CA . LYS A 1 104 ? -2.855 -0.465 19.905 1.00 95.81 104 LYS A CA 1
ATOM 751 C C . LYS A 1 104 ? -2.906 -0.306 21.430 1.00 95.81 104 LYS A C 1
ATOM 753 O O . LYS A 1 104 ? -2.341 -1.135 22.138 1.00 95.81 104 LYS A O 1
ATOM 758 N N . GLU A 1 105 ? -3.594 0.711 21.947 1.00 95.56 105 GLU A N 1
ATOM 759 C CA . GLU A 1 105 ? -3.835 0.866 23.392 1.00 95.56 105 GLU A CA 1
ATOM 760 C C . GLU A 1 105 ? -4.670 -0.289 23.963 1.00 95.56 105 GLU A C 1
ATOM 762 O O . GLU A 1 105 ? -4.350 -0.827 25.026 1.00 95.56 105 GLU A O 1
ATOM 767 N N . ILE A 1 106 ? -5.716 -0.705 23.240 1.00 96.75 106 ILE A N 1
ATOM 768 C CA . ILE A 1 106 ? -6.541 -1.859 23.614 1.00 96.75 106 ILE A CA 1
ATOM 769 C C . ILE A 1 106 ? -5.666 -3.114 23.682 1.00 96.75 106 ILE A C 1
ATOM 771 O O . ILE A 1 106 ? -5.693 -3.815 24.689 1.00 96.75 106 ILE A O 1
ATOM 775 N N . MET A 1 107 ? -4.833 -3.372 22.669 1.00 97.56 107 MET A N 1
ATOM 776 C CA . MET A 1 107 ? -3.896 -4.502 22.682 1.00 97.56 107 MET A CA 1
ATOM 777 C C . MET A 1 107 ? -2.953 -4.475 23.884 1.00 97.56 107 MET A C 1
ATOM 779 O O . MET A 1 107 ? -2.812 -5.494 24.550 1.00 97.56 107 MET A O 1
ATOM 783 N N . ALA A 1 108 ? -2.334 -3.327 24.175 1.00 96.75 108 ALA A N 1
ATOM 784 C CA . ALA A 1 108 ? -1.425 -3.187 25.312 1.00 96.75 108 ALA A CA 1
ATOM 785 C C . ALA A 1 108 ? -2.131 -3.466 26.649 1.00 96.75 108 ALA A C 1
ATOM 787 O O . ALA A 1 108 ? -1.538 -4.012 27.577 1.00 96.75 108 ALA A O 1
ATOM 788 N N . THR A 1 109 ? -3.419 -3.130 26.740 1.00 96.38 109 THR A N 1
ATOM 789 C CA . THR A 1 109 ? -4.234 -3.454 27.917 1.00 96.38 109 THR A CA 1
ATOM 790 C C . THR A 1 109 ? -4.520 -4.957 28.001 1.00 96.38 109 THR A C 1
ATOM 792 O O . THR A 1 109 ? -4.421 -5.543 29.076 1.00 96.38 109 THR A O 1
ATOM 795 N N . LEU A 1 110 ? -4.835 -5.593 26.868 1.00 97.19 110 LEU A N 1
ATOM 796 C CA . LEU A 1 110 ? -5.166 -7.019 26.786 1.00 97.19 110 LEU A CA 1
ATOM 797 C C . LEU A 1 110 ? -3.949 -7.951 26.904 1.00 97.19 110 LEU A C 1
ATOM 799 O O . LEU A 1 110 ? -4.127 -9.117 27.234 1.00 97.19 110 LEU A O 1
ATOM 803 N N . GLU A 1 111 ? -2.728 -7.464 26.672 1.00 97.25 111 GLU A N 1
ATOM 804 C CA . GLU A 1 111 ? -1.488 -8.260 26.731 1.00 97.25 111 GLU A CA 1
ATOM 805 C C . GLU A 1 111 ? -1.253 -8.919 28.104 1.00 97.25 111 GLU A C 1
ATOM 807 O O . GLU A 1 111 ? -0.635 -9.977 28.188 1.00 97.25 111 GLU A O 1
ATOM 812 N N . ASN A 1 112 ? -1.793 -8.330 29.175 1.00 95.81 112 ASN A N 1
ATOM 813 C CA . ASN A 1 112 ? -1.671 -8.848 30.541 1.00 95.81 112 ASN A CA 1
ATOM 814 C C . ASN A 1 112 ? -2.835 -9.763 30.964 1.00 95.81 112 ASN A C 1
ATOM 816 O O . ASN A 1 112 ? -2.878 -10.214 32.110 1.00 95.81 112 ASN A O 1
ATOM 820 N N . GLU A 1 113 ? -3.801 -10.014 30.081 1.00 96.94 113 GLU A N 1
ATOM 821 C CA . GLU A 1 113 ? -4.977 -10.826 30.383 1.00 96.94 113 GLU A CA 1
ATOM 822 C C . GLU A 1 113 ? -4.832 -12.240 29.795 1.00 96.94 113 GLU A C 1
ATOM 824 O O . GLU A 1 113 ? -4.355 -12.437 28.678 1.00 96.94 113 GLU A O 1
ATOM 829 N N . GLU A 1 114 ? -5.268 -13.256 30.543 1.00 96.25 114 GLU A N 1
ATOM 830 C CA . GLU A 1 114 ? -5.291 -14.638 30.053 1.00 96.25 114 GLU A CA 1
ATOM 831 C C . GLU A 1 114 ? -6.466 -14.827 29.083 1.00 96.25 114 GLU A C 1
ATOM 833 O O . GLU A 1 114 ? -7.632 -14.705 29.466 1.00 96.25 114 GLU A O 1
ATOM 838 N N . ALA A 1 115 ? -6.158 -15.125 27.819 1.00 94.69 115 ALA A N 1
ATOM 839 C CA . ALA A 1 115 ? -7.154 -15.394 26.789 1.00 94.69 115 ALA A CA 1
ATOM 840 C C . ALA A 1 115 ? -7.528 -16.895 26.725 1.00 94.69 115 ALA A C 1
ATOM 842 O O . ALA A 1 115 ? -6.637 -17.746 26.803 1.00 94.69 115 ALA A O 1
ATOM 843 N N . PRO A 1 116 ? -8.811 -17.244 26.497 1.00 97.56 116 PRO A N 1
ATOM 844 C CA . PRO A 1 116 ? -9.955 -16.338 26.382 1.00 97.56 116 PRO A CA 1
ATOM 845 C C . PRO A 1 116 ? -10.432 -15.820 27.751 1.00 97.56 116 PRO A C 1
ATOM 847 O O . PRO A 1 116 ? -10.503 -16.568 28.726 1.00 97.56 116 PRO A O 1
ATOM 850 N N . ILE A 1 117 ? -10.830 -14.547 27.804 1.00 96.81 117 ILE A N 1
ATOM 851 C CA . ILE A 1 117 ? -11.385 -13.909 29.002 1.00 96.81 117 ILE A CA 1
ATOM 852 C C . ILE A 1 117 ? -12.765 -14.515 29.283 1.00 96.81 117 ILE A C 1
ATOM 854 O O . ILE A 1 117 ? -13.680 -14.426 28.462 1.00 96.81 117 ILE A O 1
ATOM 858 N N . SER A 1 118 ? -12.924 -15.141 30.452 1.00 96.94 118 SER A N 1
ATOM 859 C CA . SER A 1 118 ? -14.183 -15.777 30.853 1.00 96.94 118 SER A CA 1
ATOM 860 C C . SER A 1 118 ? -15.291 -14.757 31.143 1.00 96.94 118 SER A C 1
ATOM 862 O O . SER A 1 118 ? -15.033 -13.607 31.508 1.00 96.94 118 SER A O 1
ATOM 864 N N . ALA A 1 119 ? -16.552 -15.192 31.041 1.00 95.75 119 ALA A N 1
ATOM 865 C CA . ALA A 1 119 ? -17.707 -14.345 31.345 1.00 95.75 119 ALA A CA 1
ATOM 866 C C . ALA A 1 119 ? -17.688 -13.814 32.793 1.00 95.75 119 ALA A C 1
ATOM 868 O O . ALA A 1 119 ? -17.997 -12.645 33.017 1.00 95.75 119 ALA A O 1
ATOM 869 N N . ASP A 1 120 ? -17.255 -14.629 33.758 1.00 97.25 120 ASP A N 1
ATOM 870 C CA . ASP A 1 120 ? -17.131 -14.223 35.166 1.00 97.25 120 ASP A CA 1
ATOM 871 C C . ASP A 1 120 ? -16.065 -13.131 35.352 1.00 97.25 120 ASP A C 1
ATOM 873 O O . ASP A 1 120 ? -16.230 -12.194 36.140 1.00 97.25 120 ASP A O 1
ATOM 877 N N . ARG A 1 121 ? -14.974 -13.196 34.577 1.00 96.25 121 ARG A N 1
ATOM 878 C CA . ARG A 1 121 ? -13.932 -12.164 34.591 1.00 96.25 121 ARG A CA 1
ATOM 879 C C . ARG A 1 121 ? -14.451 -10.841 34.027 1.00 96.25 121 ARG A C 1
ATOM 881 O O . ARG A 1 121 ? -14.153 -9.798 34.594 1.00 96.25 121 ARG A O 1
ATOM 888 N N . LEU A 1 122 ? -15.302 -10.866 32.997 1.00 97.00 122 LEU A N 1
ATOM 889 C CA . LEU A 1 122 ? -15.959 -9.653 32.485 1.00 97.00 122 LEU A CA 1
ATOM 890 C C . LEU A 1 122 ? -16.922 -9.018 33.500 1.00 97.00 122 LEU A C 1
ATOM 892 O O . LEU A 1 122 ? -17.043 -7.797 33.534 1.00 97.00 122 LEU A O 1
ATOM 896 N N . GLN A 1 123 ? -17.582 -9.816 34.346 1.00 96.38 123 GLN A N 1
ATOM 897 C CA . GLN A 1 123 ? -18.449 -9.286 35.409 1.00 96.38 123 GLN A CA 1
ATOM 898 C C . GLN A 1 123 ? -17.653 -8.585 36.518 1.00 96.38 123 GLN A C 1
ATOM 900 O O . GLN A 1 123 ? -18.126 -7.610 37.097 1.00 96.38 123 GLN A O 1
ATOM 905 N N . THR A 1 124 ? -16.446 -9.070 36.817 1.00 97.56 124 THR A N 1
ATOM 906 C CA . THR A 1 124 ? -15.584 -8.519 37.879 1.00 97.56 124 THR A CA 1
ATOM 907 C C . THR A 1 124 ? -14.681 -7.378 37.403 1.00 97.56 124 THR A C 1
ATOM 909 O O . THR A 1 124 ? -14.227 -6.578 38.221 1.00 97.56 124 THR A O 1
ATOM 912 N N . ARG A 1 125 ? -14.443 -7.267 36.090 1.00 97.31 125 ARG A N 1
ATOM 913 C CA . ARG A 1 125 ? -13.608 -6.242 35.444 1.00 97.31 125 ARG A CA 1
ATOM 914 C C . ARG A 1 125 ? -14.431 -5.423 34.436 1.00 97.31 125 ARG A C 1
ATOM 916 O O . ARG A 1 125 ? -14.459 -5.755 33.247 1.00 97.31 125 ARG A O 1
ATOM 923 N N . PRO A 1 126 ? -15.102 -4.342 34.880 1.00 96.25 126 PRO A N 1
ATOM 924 C CA . PRO A 1 126 ? -15.952 -3.526 34.009 1.00 96.25 126 PRO A CA 1
ATOM 925 C C . PRO A 1 126 ? -15.171 -2.812 32.896 1.00 96.25 126 PRO A C 1
ATOM 927 O O . PRO A 1 126 ? -15.734 -2.500 31.850 1.00 96.25 126 PRO A O 1
ATOM 930 N N . ASP A 1 127 ? -13.872 -2.587 33.087 1.00 96.06 127 ASP A N 1
ATOM 931 C CA . ASP A 1 127 ? -12.962 -2.065 32.070 1.00 96.06 127 ASP A CA 1
ATOM 932 C C . ASP A 1 127 ? -12.818 -3.024 30.876 1.00 96.06 127 ASP A C 1
ATOM 934 O O . ASP A 1 127 ? -12.905 -2.591 29.730 1.00 96.06 127 ASP A O 1
ATOM 938 N N . LEU A 1 128 ? -12.698 -4.335 31.120 1.00 97.19 128 LEU A N 1
ATOM 939 C CA . LEU A 1 128 ? -12.623 -5.343 30.054 1.00 97.19 128 LEU A CA 1
ATOM 940 C C . LEU A 1 128 ? -13.951 -5.471 29.300 1.00 97.19 128 LEU A C 1
ATOM 942 O O . LEU A 1 128 ? -13.958 -5.649 28.081 1.00 97.19 128 LEU A O 1
ATOM 946 N N . ALA A 1 129 ? -15.078 -5.338 30.006 1.00 96.75 129 ALA A N 1
ATOM 947 C CA . ALA A 1 129 ? -16.393 -5.277 29.376 1.00 96.75 129 ALA A CA 1
ATOM 948 C C . ALA A 1 129 ? -16.528 -4.038 28.471 1.00 96.75 129 ALA A C 1
ATOM 950 O O . ALA A 1 129 ? -16.990 -4.162 27.338 1.00 96.75 129 ALA A O 1
ATOM 951 N N . ALA A 1 130 ? -16.058 -2.869 28.920 1.00 95.50 130 ALA A N 1
ATOM 952 C CA . ALA A 1 130 ? -16.054 -1.649 28.112 1.00 95.50 130 ALA A CA 1
ATOM 953 C C . ALA A 1 130 ? -15.177 -1.786 26.855 1.00 95.50 130 ALA A C 1
ATOM 955 O O . ALA A 1 130 ? -15.602 -1.394 25.770 1.00 95.50 130 ALA A O 1
ATOM 956 N N . LEU A 1 131 ? -13.995 -2.403 26.972 1.00 97.38 131 LEU A N 1
ATOM 957 C CA . LEU A 1 131 ? -13.128 -2.689 25.823 1.00 97.38 131 LEU A CA 1
ATOM 958 C C . LEU A 1 131 ? -13.789 -3.625 24.807 1.00 97.38 131 LEU A C 1
ATOM 960 O O . LEU A 1 131 ? -13.656 -3.420 23.600 1.00 97.38 131 LEU A O 1
ATOM 964 N N . ARG A 1 132 ? -14.517 -4.644 25.277 1.00 97.69 132 ARG A N 1
ATOM 965 C CA . ARG A 1 132 ? -15.274 -5.545 24.401 1.00 97.69 132 ARG A CA 1
ATOM 966 C C . ARG A 1 132 ? -16.339 -4.788 23.605 1.00 97.69 132 ARG A C 1
ATOM 968 O O . ARG A 1 132 ? -16.421 -4.969 22.392 1.00 97.69 132 ARG A O 1
ATOM 975 N N . GLU A 1 133 ? -17.127 -3.942 24.266 1.00 96.88 133 GLU A N 1
ATOM 976 C CA . GLU A 1 133 ? -18.156 -3.122 23.608 1.00 96.88 133 GLU A CA 1
ATOM 977 C C . GLU A 1 133 ? -17.544 -2.125 22.616 1.00 96.88 133 GLU A C 1
ATOM 979 O O . GLU A 1 133 ? -18.058 -1.937 21.513 1.00 96.88 133 GLU A O 1
ATOM 984 N N . GLU A 1 134 ? -16.399 -1.534 22.957 1.00 96.19 134 GLU A N 1
ATOM 985 C CA . GLU A 1 134 ? -15.667 -0.648 22.055 1.00 96.19 134 GLU A CA 1
ATOM 986 C C . GLU A 1 134 ? -15.177 -1.384 20.800 1.00 96.19 134 GLU A C 1
ATOM 988 O O . GLU A 1 134 ? -15.402 -0.917 19.682 1.00 96.19 134 GLU A O 1
ATOM 993 N N . LEU A 1 135 ? -14.566 -2.565 20.951 1.00 97.62 135 LEU A N 1
ATOM 994 C CA . LEU A 1 135 ? -14.155 -3.397 19.816 1.00 97.62 135 LEU A CA 1
ATOM 995 C C . LEU A 1 135 ? -15.351 -3.809 18.951 1.00 97.62 135 LEU A C 1
ATOM 997 O O . LEU A 1 135 ? -15.242 -3.827 17.723 1.00 97.62 135 LEU A O 1
ATOM 1001 N N . PHE A 1 136 ? -16.500 -4.103 19.566 1.00 97.00 136 PHE A N 1
ATOM 1002 C CA . PHE A 1 136 ? -17.734 -4.381 18.837 1.00 97.00 136 PHE A CA 1
ATOM 1003 C C . PHE A 1 136 ? -18.166 -3.170 18.004 1.00 97.00 136 PHE A C 1
ATOM 1005 O O . PHE A 1 136 ? -18.370 -3.309 16.794 1.00 97.00 136 PHE A O 1
ATOM 1012 N N . ALA A 1 137 ? -18.211 -1.979 18.607 1.00 95.25 137 ALA A N 1
ATOM 1013 C CA . ALA A 1 137 ? -18.538 -0.737 17.914 1.00 95.25 137 ALA A CA 1
ATOM 1014 C C . ALA A 1 137 ? -17.569 -0.453 16.754 1.00 95.25 137 ALA A C 1
ATOM 1016 O O . ALA A 1 137 ? -18.013 -0.123 15.656 1.00 95.25 137 ALA A O 1
ATOM 1017 N N . LEU A 1 138 ? -16.261 -0.649 16.952 1.00 95.12 138 LEU A N 1
ATOM 1018 C CA . LEU A 1 138 ? -15.258 -0.516 15.891 1.00 95.12 138 LEU A CA 1
ATOM 1019 C C . LEU A 1 138 ? -15.487 -1.532 14.763 1.00 95.12 138 LEU A C 1
ATOM 1021 O O . LEU A 1 138 ? -15.464 -1.166 13.592 1.00 95.12 138 LEU A O 1
ATOM 1025 N N . SER A 1 139 ? -15.769 -2.797 15.081 1.00 96.19 139 SER A N 1
ATOM 1026 C CA . SER A 1 139 ? -15.995 -3.831 14.060 1.00 96.19 139 SER A CA 1
ATOM 1027 C C . SER A 1 139 ? -17.223 -3.564 13.174 1.00 96.19 139 SER A C 1
ATOM 1029 O O . SER A 1 139 ? -17.234 -3.956 12.001 1.00 96.19 139 SER A O 1
ATOM 1031 N N . ALA A 1 140 ? -18.230 -2.878 13.730 1.00 94.69 140 ALA A N 1
ATOM 1032 C CA . ALA A 1 140 ? -19.510 -2.575 13.095 1.00 94.69 140 ALA A CA 1
ATOM 1033 C C . ALA A 1 140 ? -19.520 -1.263 12.292 1.00 94.69 140 ALA A C 1
ATOM 1035 O O . ALA A 1 140 ? -20.477 -0.999 11.567 1.00 94.69 140 ALA A O 1
ATOM 1036 N N . ARG A 1 141 ? -18.483 -0.430 12.409 1.00 93.00 141 ARG A N 1
ATOM 1037 C CA . ARG A 1 141 ? -18.374 0.826 11.660 1.00 93.00 141 ARG A CA 1
ATOM 1038 C C . ARG A 1 141 ? -18.134 0.565 10.176 1.00 93.00 141 ARG A C 1
ATOM 1040 O O . ARG A 1 141 ? -17.271 -0.227 9.819 1.00 93.00 141 ARG A O 1
ATOM 1047 N N . ASP A 1 142 ? -18.857 1.247 9.295 1.00 88.00 142 ASP A N 1
ATOM 1048 C CA . ASP A 1 142 ? -18.662 1.124 7.841 1.00 88.00 142 ASP A CA 1
ATOM 1049 C C . ASP A 1 142 ? -17.648 2.116 7.267 1.00 88.00 142 ASP A C 1
ATOM 1051 O O . ASP A 1 142 ? -17.169 1.931 6.151 1.00 88.00 142 ASP A O 1
ATOM 1055 N N . ASP A 1 143 ? -17.283 3.135 8.042 1.00 83.50 143 ASP A N 1
ATOM 1056 C CA . ASP A 1 143 ? -16.322 4.170 7.665 1.00 83.50 143 ASP A CA 1
ATOM 1057 C C . ASP A 1 143 ? -14.854 3.781 7.920 1.00 83.50 143 ASP A C 1
ATOM 1059 O O . ASP A 1 143 ? -13.949 4.511 7.520 1.00 83.50 143 ASP A O 1
ATOM 1063 N N . LEU A 1 144 ? -14.610 2.640 8.574 1.00 87.38 144 LEU A N 1
ATOM 1064 C CA . LEU A 1 144 ? -13.266 2.139 8.871 1.00 87.38 144 LEU A CA 1
ATOM 1065 C C . LEU A 1 144 ? -12.701 1.265 7.755 1.00 87.38 144 LEU A C 1
ATOM 1067 O O . LEU A 1 144 ? -13.432 0.562 7.046 1.00 87.38 144 LEU A O 1
ATOM 1071 N N . ALA A 1 145 ? -11.372 1.245 7.654 1.00 87.50 145 ALA A N 1
ATOM 1072 C CA . ALA A 1 145 ? -10.681 0.364 6.730 1.00 87.50 145 ALA A CA 1
ATOM 1073 C C . ALA A 1 145 ? -10.988 -1.105 7.061 1.00 87.50 145 ALA A C 1
ATOM 1075 O O . ALA A 1 145 ? -11.136 -1.500 8.220 1.00 87.50 145 ALA A O 1
ATOM 1076 N N . ASP A 1 146 ? -11.069 -1.956 6.036 1.00 87.94 146 ASP A N 1
ATOM 1077 C CA . ASP A 1 146 ? -11.434 -3.365 6.238 1.00 87.94 146 ASP A CA 1
ATOM 1078 C C . ASP A 1 146 ? -10.423 -4.110 7.128 1.00 87.94 146 ASP A C 1
ATOM 1080 O O . ASP A 1 146 ? -10.810 -5.009 7.874 1.00 87.94 146 ASP A O 1
ATOM 1084 N N . SER A 1 147 ? -9.156 -3.676 7.114 1.00 90.38 147 SER A N 1
ATOM 1085 C CA . SER A 1 147 ? -8.093 -4.147 8.005 1.00 90.38 147 SER A CA 1
ATOM 1086 C C . SER A 1 147 ? -8.364 -3.828 9.477 1.00 90.38 147 SER A C 1
ATOM 1088 O O . SER A 1 147 ? -8.239 -4.718 10.312 1.00 90.38 147 SER A O 1
ATOM 1090 N N . GLU A 1 148 ? -8.773 -2.600 9.806 1.00 94.06 148 GLU A N 1
ATOM 1091 C CA . GLU A 1 148 ? -9.057 -2.166 11.185 1.00 94.06 148 GLU A CA 1
ATOM 1092 C C . GLU A 1 148 ? -10.245 -2.940 11.761 1.00 94.06 148 GLU A C 1
ATOM 1094 O O . GLU A 1 148 ? -10.191 -3.470 12.872 1.00 94.06 148 GLU A O 1
ATOM 1099 N N . ARG A 1 149 ? -11.308 -3.086 10.963 1.00 95.00 149 ARG A N 1
ATOM 1100 C CA . ARG A 1 149 ? -12.498 -3.847 11.359 1.00 95.00 149 ARG A CA 1
ATOM 1101 C C . ARG A 1 149 ? -12.196 -5.333 11.516 1.00 95.00 149 ARG A C 1
ATOM 1103 O O . ARG A 1 149 ? -12.655 -5.955 12.469 1.00 95.00 149 ARG A O 1
ATOM 1110 N N . GLY A 1 150 ? -11.408 -5.894 10.595 1.00 94.94 150 GLY A N 1
ATOM 1111 C CA . GLY A 1 150 ? -10.936 -7.275 10.675 1.00 94.94 150 GLY A CA 1
ATOM 1112 C C . GLY A 1 150 ? -10.065 -7.523 11.907 1.00 94.94 150 GLY A C 1
ATOM 1113 O O . GLY A 1 150 ? -10.182 -8.578 12.530 1.00 94.94 150 GLY A O 1
ATOM 1114 N N . PHE A 1 151 ? -9.248 -6.541 12.296 1.00 96.62 151 PHE A N 1
ATOM 1115 C CA . PHE A 1 151 ? -8.440 -6.596 13.508 1.00 96.62 151 PHE A CA 1
ATOM 1116 C C . PHE A 1 151 ? -9.300 -6.557 14.779 1.00 96.62 151 PHE A C 1
ATOM 1118 O O . PHE A 1 151 ? -9.110 -7.382 15.672 1.00 96.62 151 PHE A O 1
ATOM 1125 N N . ALA A 1 152 ? -10.307 -5.680 14.837 1.00 97.19 152 ALA A N 1
ATOM 1126 C CA . ALA A 1 152 ? -11.266 -5.652 15.942 1.00 97.19 152 ALA A CA 1
ATOM 1127 C C . ALA A 1 152 ? -12.046 -6.978 16.069 1.00 97.19 152 ALA A C 1
ATOM 1129 O O . ALA A 1 152 ? -12.129 -7.543 17.160 1.00 97.19 152 ALA A O 1
ATOM 1130 N N . ASP A 1 153 ? -12.543 -7.527 14.951 1.00 97.94 153 ASP A N 1
ATOM 1131 C CA . ASP A 1 153 ? -13.189 -8.849 14.914 1.00 97.94 153 ASP A CA 1
ATOM 1132 C C . ASP A 1 153 ? -12.237 -9.970 15.391 1.00 97.94 153 ASP A C 1
ATOM 1134 O O . ASP A 1 153 ? -12.667 -10.910 16.063 1.00 97.94 153 ASP A O 1
ATOM 1138 N N . LEU A 1 154 ? -10.936 -9.873 15.090 1.00 97.19 154 LEU A N 1
ATOM 1139 C CA . LEU A 1 154 ? -9.930 -10.835 15.549 1.00 97.19 154 LEU A CA 1
ATOM 1140 C C . LEU A 1 154 ? -9.747 -10.800 17.063 1.00 97.19 154 LEU A C 1
ATOM 1142 O O . LEU A 1 154 ? -9.734 -11.860 17.687 1.00 97.19 154 LEU A O 1
ATOM 1146 N N . LEU A 1 155 ? -9.655 -9.609 17.656 1.00 97.62 155 LEU A N 1
ATOM 1147 C CA . LEU A 1 155 ? -9.572 -9.461 19.108 1.00 97.62 155 LEU A CA 1
ATOM 1148 C C . LEU A 1 155 ? -10.847 -9.967 19.794 1.00 97.62 155 LEU A C 1
ATOM 1150 O O . LEU A 1 155 ? -10.757 -10.736 20.748 1.00 97.62 155 LEU A O 1
ATOM 1154 N N . LEU A 1 156 ? -12.031 -9.629 19.271 1.00 97.94 156 LEU A N 1
ATOM 1155 C CA . LEU A 1 156 ? -13.309 -10.144 19.782 1.00 97.94 156 LEU A CA 1
ATOM 1156 C C . LEU A 1 156 ? -13.357 -11.676 19.774 1.00 97.94 156 LEU A C 1
ATOM 1158 O O . LEU A 1 156 ? -13.763 -12.294 20.758 1.00 97.94 156 LEU A O 1
ATOM 1162 N N . ARG A 1 157 ? -12.899 -12.305 18.689 1.00 97.25 157 ARG A N 1
ATOM 1163 C CA . ARG A 1 157 ? -12.864 -13.763 18.582 1.00 97.25 157 ARG A CA 1
ATOM 1164 C C . ARG A 1 157 ? -11.832 -14.394 19.518 1.00 97.25 157 ARG A C 1
ATOM 1166 O O . ARG A 1 157 ? -12.166 -15.336 20.224 1.00 97.25 157 ARG A O 1
ATOM 1173 N N . LEU A 1 158 ? -10.579 -13.944 19.474 1.00 97.19 158 LEU A N 1
ATOM 1174 C CA . LEU A 1 158 ? -9.477 -14.614 20.175 1.00 97.19 158 LEU A CA 1
ATOM 1175 C C . LEU A 1 158 ? -9.486 -14.331 21.677 1.00 97.19 158 LEU A C 1
ATOM 1177 O O . LEU A 1 158 ? -9.237 -15.234 22.470 1.00 97.19 158 LEU A O 1
ATOM 1181 N N . VAL A 1 159 ? -9.776 -13.088 22.062 1.00 97.88 159 VAL A N 1
ATOM 1182 C CA . VAL A 1 159 ? -9.689 -12.640 23.454 1.00 97.88 159 VAL A CA 1
ATOM 1183 C C . VAL A 1 159 ? -11.017 -12.830 24.177 1.00 97.88 159 VAL A C 1
ATOM 1185 O O . VAL A 1 159 ? -11.025 -13.294 25.310 1.00 97.88 159 VAL A O 1
ATOM 1188 N N . PHE A 1 160 ? -12.145 -12.536 23.524 1.00 97.69 160 PHE A N 1
ATOM 1189 C CA . PHE A 1 160 ? -13.473 -12.582 24.154 1.00 97.69 160 PHE A CA 1
ATOM 1190 C C . PHE A 1 160 ? -14.328 -13.786 23.729 1.00 97.69 160 PHE A C 1
ATOM 1192 O O . PHE A 1 160 ? -15.483 -13.882 24.141 1.00 97.69 160 PHE A O 1
ATOM 1199 N N . ASN A 1 161 ? -13.784 -14.704 22.919 1.00 97.38 161 ASN A N 1
ATOM 1200 C CA . ASN A 1 161 ? -14.484 -15.886 22.401 1.00 97.38 161 ASN A CA 1
ATOM 1201 C C . ASN A 1 161 ? -15.837 -15.555 21.730 1.00 97.38 161 ASN A C 1
ATOM 1203 O O . ASN A 1 161 ? -16.820 -16.287 21.863 1.00 97.38 161 ASN A O 1
ATOM 1207 N N . ASP A 1 162 ? -15.905 -14.423 21.024 1.00 97.56 162 ASP A N 1
ATOM 1208 C CA . ASP A 1 162 ? -17.137 -13.962 20.390 1.00 97.56 162 ASP A CA 1
ATOM 1209 C C . ASP A 1 162 ? -17.433 -14.750 19.097 1.00 97.56 162 ASP A C 1
ATOM 1211 O O . ASP A 1 162 ? -16.745 -14.624 18.077 1.00 97.56 162 ASP A O 1
ATOM 1215 N N . ALA A 1 163 ? -18.483 -15.575 19.130 1.00 97.31 163 ALA A N 1
ATOM 1216 C CA . ALA A 1 163 ? -18.884 -16.407 17.995 1.00 97.31 163 ALA A CA 1
ATOM 1217 C C . ALA A 1 163 ? -19.385 -15.589 16.789 1.00 97.31 163 ALA A C 1
ATOM 1219 O O . ALA A 1 163 ? -19.191 -16.001 15.642 1.00 97.31 163 ALA A O 1
ATOM 1220 N N . ALA A 1 164 ? -20.003 -14.425 17.020 1.00 96.69 164 ALA A N 1
ATOM 1221 C CA . ALA A 1 164 ? -20.475 -13.564 15.940 1.00 96.69 164 ALA A CA 1
ATOM 1222 C C . ALA A 1 164 ? -19.295 -12.908 15.209 1.00 96.69 164 ALA A C 1
ATOM 1224 O O . ALA A 1 164 ? -19.326 -12.782 13.984 1.00 96.69 164 ALA A O 1
ATOM 1225 N N . ALA A 1 165 ? -18.228 -12.557 15.933 1.00 96.75 165 ALA A N 1
ATOM 1226 C CA . ALA A 1 165 ? -16.986 -12.080 15.327 1.00 96.75 165 ALA A CA 1
ATOM 1227 C C . ALA A 1 165 ? -16.337 -13.145 14.429 1.00 96.75 165 ALA A C 1
ATOM 1229 O O . ALA A 1 165 ? -15.918 -12.837 13.312 1.00 96.75 165 ALA A O 1
ATOM 1230 N N . ALA A 1 166 ? -16.329 -14.416 14.852 1.00 95.50 166 ALA A N 1
ATOM 1231 C CA . ALA A 1 166 ? -15.830 -15.515 14.021 1.00 95.50 166 ALA A CA 1
ATOM 1232 C C . ALA A 1 166 ? -16.610 -15.662 12.701 1.00 95.50 166 ALA A C 1
ATOM 1234 O O . ALA A 1 166 ? -16.014 -15.904 11.651 1.00 95.50 166 ALA A O 1
ATOM 1235 N N . GLU A 1 167 ? -17.931 -15.475 12.732 1.00 96.88 167 GLU A N 1
ATOM 1236 C CA . GLU A 1 167 ? -18.753 -15.500 11.522 1.00 96.88 167 GLU A CA 1
ATOM 1237 C C . GLU A 1 167 ? -18.476 -14.302 10.604 1.00 96.88 167 GLU A C 1
ATOM 1239 O O . GLU A 1 167 ? -18.269 -14.485 9.402 1.00 96.88 167 GLU A O 1
ATOM 1244 N N . ARG A 1 168 ? -18.370 -13.086 11.159 1.00 95.81 168 ARG A N 1
ATOM 1245 C CA . ARG A 1 168 ? -17.992 -11.893 10.383 1.00 95.81 168 ARG A CA 1
ATOM 1246 C C . ARG A 1 168 ? -16.626 -12.053 9.716 1.00 95.81 168 ARG A C 1
ATOM 1248 O O . ARG A 1 168 ? -16.479 -11.682 8.553 1.00 95.81 168 ARG A O 1
ATOM 1255 N N . GLN A 1 169 ? -15.649 -12.659 10.392 1.00 95.81 169 GLN A N 1
ATOM 1256 C CA . GLN A 1 169 ? -14.346 -12.961 9.790 1.00 95.81 169 GLN A CA 1
ATOM 1257 C C . GLN A 1 169 ? -14.458 -13.910 8.599 1.00 95.81 169 GLN A C 1
ATOM 1259 O O . GLN A 1 169 ? -13.915 -13.600 7.542 1.00 95.81 169 GLN A O 1
ATOM 1264 N N . ARG A 1 170 ? -15.209 -15.013 8.723 1.00 95.62 170 ARG A N 1
ATOM 1265 C CA . ARG A 1 170 ? -15.431 -15.943 7.601 1.00 95.62 170 ARG A CA 1
ATOM 1266 C C . ARG A 1 170 ? -16.067 -15.242 6.401 1.00 95.62 170 ARG A C 1
ATOM 1268 O O . ARG A 1 170 ? -15.660 -15.463 5.261 1.00 95.62 170 ARG A O 1
ATOM 1275 N N . GLN A 1 171 ? -17.027 -14.353 6.649 1.00 95.00 171 GLN A N 1
ATOM 1276 C CA . GLN A 1 171 ? -17.646 -13.548 5.596 1.00 95.00 171 GLN A CA 1
ATOM 1277 C C . GLN A 1 171 ? -16.641 -12.585 4.944 1.00 95.00 171 GLN A C 1
ATOM 1279 O O . GLN A 1 171 ? -16.595 -12.490 3.716 1.00 95.00 171 GLN A O 1
ATOM 1284 N N . ARG A 1 172 ? -15.796 -11.901 5.732 1.00 92.44 172 ARG A N 1
ATOM 1285 C CA . ARG A 1 172 ? -14.727 -11.029 5.210 1.00 92.44 172 ARG A CA 1
ATOM 1286 C C . ARG A 1 172 ? -13.711 -11.807 4.381 1.00 92.44 172 ARG A C 1
ATOM 1288 O O . ARG A 1 172 ? -13.416 -11.387 3.266 1.00 92.44 172 ARG A O 1
ATOM 1295 N N . GLU A 1 173 ? -13.235 -12.947 4.874 1.00 92.69 173 GLU A N 1
ATOM 1296 C CA . GLU A 1 173 ? -12.338 -13.845 4.138 1.00 92.69 173 GLU A CA 1
ATOM 1297 C C . GLU A 1 173 ? -12.954 -14.244 2.794 1.00 92.69 173 GLU A C 1
ATOM 1299 O O . GLU A 1 173 ? -12.310 -14.104 1.755 1.00 92.69 173 GLU A O 1
ATOM 1304 N N . GLY A 1 174 ? -14.232 -14.638 2.786 1.00 95.31 174 GLY A N 1
ATOM 1305 C CA . GLY A 1 174 ? -14.970 -14.942 1.560 1.00 95.31 174 GLY A CA 1
ATOM 1306 C C . GLY A 1 174 ? -14.968 -13.781 0.558 1.00 95.31 174 GLY A C 1
ATOM 1307 O O . GLY A 1 174 ? -14.691 -13.990 -0.625 1.00 95.31 174 GLY A O 1
ATOM 1308 N N . ARG A 1 175 ? -15.200 -12.545 1.024 1.00 92.31 175 ARG A N 1
ATOM 1309 C CA . ARG A 1 175 ? -15.130 -11.338 0.177 1.00 92.31 175 ARG A CA 1
ATOM 1310 C C . ARG A 1 175 ? -13.716 -11.069 -0.339 1.00 92.31 175 ARG A C 1
ATOM 1312 O O . ARG A 1 175 ? -13.562 -10.742 -1.514 1.00 92.31 175 ARG A O 1
ATOM 1319 N N . ILE A 1 176 ? -12.688 -11.230 0.496 1.00 91.12 176 ILE A N 1
ATOM 1320 C CA . ILE A 1 176 ? -11.281 -11.044 0.109 1.00 91.12 176 ILE A CA 1
ATOM 1321 C C . ILE A 1 176 ? -10.890 -12.051 -0.976 1.00 91.12 176 ILE A C 1
ATOM 1323 O O . ILE A 1 176 ? -10.353 -11.657 -2.011 1.00 91.12 176 ILE A O 1
ATOM 1327 N N . PHE A 1 177 ? -11.214 -13.334 -0.797 1.00 93.56 177 PHE A N 1
ATOM 1328 C CA . PHE A 1 177 ? -10.942 -14.363 -1.804 1.00 93.56 177 PHE A CA 1
ATOM 1329 C C . PHE A 1 177 ? -11.721 -14.131 -3.100 1.00 93.56 177 PHE A C 1
ATOM 1331 O O . PHE A 1 177 ? -11.171 -14.331 -4.186 1.00 93.56 177 PHE A O 1
ATOM 1338 N N . ALA A 1 178 ? -12.977 -13.684 -3.011 1.00 92.88 178 ALA A N 1
ATOM 1339 C CA . ALA A 1 178 ? -13.762 -13.315 -4.183 1.00 92.88 178 ALA A CA 1
ATOM 1340 C C . ALA A 1 178 ? -13.108 -12.154 -4.952 1.00 92.88 178 ALA A C 1
ATOM 1342 O O . ALA A 1 178 ? -12.925 -12.261 -6.165 1.00 92.88 178 ALA A O 1
ATOM 1343 N N . ARG A 1 179 ? -12.670 -11.097 -4.253 1.00 92.50 179 ARG A N 1
ATOM 1344 C CA . ARG A 1 179 ? -11.941 -9.963 -4.847 1.00 92.50 179 ARG A CA 1
ATOM 1345 C C . ARG A 1 179 ? -10.613 -10.383 -5.465 1.00 92.50 179 ARG A C 1
ATOM 1347 O O . ARG A 1 179 ? -10.312 -9.964 -6.574 1.00 92.50 179 ARG A O 1
ATOM 1354 N N . LEU A 1 180 ? -9.846 -11.243 -4.798 1.00 93.25 180 LEU A N 1
ATOM 1355 C CA . LEU A 1 180 ? -8.575 -11.756 -5.317 1.00 93.25 180 LEU A CA 1
ATOM 1356 C C . LEU A 1 180 ? -8.772 -12.579 -6.600 1.00 93.25 180 LEU A C 1
ATOM 1358 O O . LEU A 1 180 ? -8.001 -12.469 -7.552 1.00 93.25 180 LEU A O 1
ATOM 1362 N N . ARG A 1 181 ? -9.830 -13.398 -6.653 1.00 95.81 181 ARG A N 1
ATOM 1363 C CA . ARG A 1 181 ? -10.191 -14.143 -7.865 1.00 95.81 181 ARG A CA 1
ATOM 1364 C C . ARG A 1 181 ? -10.652 -13.202 -8.978 1.00 95.81 181 ARG A C 1
ATOM 1366 O O . ARG A 1 181 ? -10.271 -13.402 -10.132 1.00 95.81 181 ARG A O 1
ATOM 1373 N N . ASN A 1 182 ? -11.445 -12.187 -8.637 1.00 94.44 182 ASN A N 1
ATOM 1374 C CA . ASN A 1 182 ? -11.903 -11.181 -9.587 1.00 94.44 182 ASN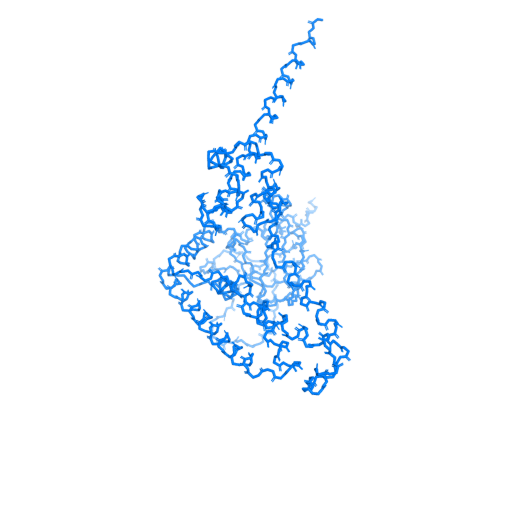 A CA 1
ATOM 1375 C C . ASN A 1 182 ? -10.720 -10.404 -10.179 1.00 94.44 182 ASN A C 1
ATOM 1377 O O . ASN A 1 182 ? -10.586 -10.351 -11.396 1.00 94.44 182 ASN A O 1
ATOM 1381 N N . SER A 1 183 ? -9.800 -9.905 -9.349 1.00 95.12 183 SER A N 1
ATOM 1382 C CA . SER A 1 183 ? -8.628 -9.154 -9.812 1.00 95.12 183 SER A CA 1
ATOM 1383 C C . SER A 1 183 ? -7.709 -9.996 -10.699 1.00 95.12 183 SER A C 1
ATOM 1385 O O . SER A 1 183 ? -7.227 -9.511 -11.720 1.00 95.12 183 SER A O 1
ATOM 1387 N N . ALA A 1 184 ? -7.515 -11.280 -10.377 1.00 95.94 184 ALA A N 1
ATOM 1388 C CA . ALA A 1 184 ? -6.773 -12.204 -11.233 1.00 95.94 184 ALA A CA 1
ATOM 1389 C C . ALA A 1 184 ? -7.465 -12.431 -12.590 1.00 95.94 184 ALA A C 1
ATOM 1391 O O . ALA A 1 184 ? -6.790 -12.515 -13.618 1.00 95.94 184 ALA A O 1
ATOM 1392 N N . THR A 1 185 ? -8.800 -12.504 -12.597 1.00 97.38 185 THR A N 1
ATOM 1393 C CA . THR A 1 185 ? -9.608 -12.652 -13.818 1.00 97.38 185 THR A CA 1
ATOM 1394 C C . THR A 1 185 ? -9.520 -11.395 -14.680 1.00 97.38 185 THR A C 1
ATOM 1396 O O . THR A 1 185 ? -9.187 -11.495 -15.857 1.00 97.38 185 THR A O 1
ATOM 1399 N N . VAL A 1 186 ? -9.714 -10.215 -14.082 1.00 97.38 186 VAL A N 1
ATOM 1400 C CA . VAL A 1 186 ? -9.576 -8.911 -14.748 1.00 97.38 186 VAL A CA 1
ATOM 1401 C C . VAL A 1 186 ? -8.175 -8.739 -15.331 1.00 97.38 186 VAL A C 1
ATOM 1403 O O . VAL A 1 186 ? -8.043 -8.380 -16.495 1.00 97.38 186 VAL A O 1
ATOM 1406 N N . PHE A 1 187 ? -7.127 -9.058 -14.566 1.00 97.69 187 PHE A N 1
ATOM 1407 C CA . PHE A 1 187 ? -5.743 -8.995 -15.040 1.00 97.69 187 PHE A CA 1
ATOM 1408 C C . PHE A 1 187 ? -5.508 -9.885 -16.264 1.00 97.69 187 PHE A C 1
ATOM 1410 O O . PHE A 1 187 ? -4.902 -9.445 -17.240 1.00 97.69 187 PHE A O 1
ATOM 1417 N N . LYS A 1 188 ? -6.011 -11.125 -16.233 1.00 97.62 188 LYS A N 1
ATOM 1418 C CA . LYS A 1 188 ? -5.899 -12.055 -17.360 1.00 97.62 188 LYS A CA 1
ATOM 1419 C C . LYS A 1 188 ? -6.638 -11.531 -18.596 1.00 97.62 188 LYS A C 1
ATOM 1421 O O . LYS A 1 188 ? -6.041 -11.462 -19.665 1.00 97.62 188 LYS A O 1
ATOM 1426 N N . MET A 1 189 ? -7.898 -11.124 -18.441 1.00 98.00 189 MET A N 1
ATOM 1427 C CA . MET A 1 189 ? -8.713 -10.590 -19.539 1.00 98.00 189 MET A CA 1
ATOM 1428 C C . MET A 1 189 ? -8.093 -9.329 -20.147 1.00 98.00 189 MET A C 1
ATOM 1430 O O . MET A 1 189 ? -8.042 -9.194 -21.365 1.00 98.00 189 MET A O 1
ATOM 1434 N N . ALA A 1 190 ? -7.575 -8.423 -19.317 1.00 98.06 190 ALA A N 1
ATOM 1435 C CA . ALA A 1 190 ? -6.910 -7.217 -19.795 1.00 98.06 190 ALA A CA 1
ATOM 1436 C C . ALA A 1 190 ? -5.654 -7.549 -20.622 1.00 98.06 190 ALA A C 1
ATOM 1438 O O . ALA A 1 190 ? -5.445 -6.956 -21.678 1.00 98.06 190 ALA A O 1
ATOM 1439 N N . GLY A 1 191 ? -4.855 -8.535 -20.194 1.00 97.12 191 GLY A N 1
ATOM 1440 C CA . GLY A 1 191 ? -3.696 -9.011 -20.958 1.00 97.12 191 GLY A CA 1
ATOM 1441 C C . GLY A 1 191 ? -4.071 -9.624 -22.313 1.00 97.12 191 GLY A C 1
ATOM 1442 O O . GLY A 1 191 ? -3.396 -9.366 -23.311 1.00 97.12 191 GLY A O 1
ATOM 1443 N N . GLU A 1 192 ? -5.175 -10.377 -22.371 1.00 97.94 192 GLU A N 1
ATOM 1444 C CA . GLU A 1 192 ? -5.726 -10.928 -23.618 1.00 97.94 192 GLU A CA 1
ATOM 1445 C C . GLU A 1 192 ? -6.182 -9.817 -24.580 1.00 97.94 192 GLU A C 1
ATOM 1447 O O . GLU A 1 192 ? -5.847 -9.863 -25.762 1.00 97.94 192 GLU A O 1
ATOM 1452 N N . VAL A 1 193 ? -6.872 -8.786 -24.076 1.00 97.94 193 VAL A N 1
ATOM 1453 C CA . VAL A 1 193 ? -7.337 -7.638 -24.880 1.00 97.94 193 VAL A CA 1
ATOM 1454 C C . VAL A 1 193 ? -6.169 -6.818 -25.434 1.00 97.94 193 VAL A C 1
ATOM 1456 O O . VAL A 1 193 ? -6.171 -6.457 -26.609 1.00 97.94 193 VAL A O 1
ATOM 1459 N N . VAL A 1 194 ? -5.150 -6.542 -24.616 1.00 97.62 194 VAL A N 1
ATOM 1460 C CA . VAL A 1 194 ? -3.961 -5.769 -25.029 1.00 97.62 194 VAL A CA 1
ATOM 1461 C C . VAL A 1 194 ? -3.005 -6.606 -25.903 1.00 97.62 194 VAL A C 1
ATOM 1463 O O . VAL A 1 194 ? -2.103 -6.072 -26.567 1.00 97.62 194 VAL A O 1
ATOM 1466 N N . GLY A 1 195 ? -3.176 -7.933 -25.920 1.00 97.50 195 GLY A N 1
ATOM 1467 C CA . GLY A 1 195 ? -2.267 -8.864 -26.587 1.00 97.50 195 GLY A CA 1
ATOM 1468 C C . GLY A 1 195 ? -0.859 -8.806 -25.994 1.00 97.50 195 GLY A C 1
ATOM 1469 O O . GLY A 1 195 ? 0.133 -8.871 -26.722 1.00 97.50 195 GLY A O 1
ATOM 1470 N N . TRP A 1 196 ? -0.760 -8.589 -24.682 1.00 96.81 196 TRP A N 1
ATOM 1471 C CA . TRP A 1 196 ? 0.506 -8.473 -23.970 1.00 96.81 196 TRP A CA 1
ATOM 1472 C C . TRP A 1 196 ? 0.388 -9.067 -22.574 1.00 96.81 196 TRP A C 1
ATOM 1474 O O . TRP A 1 196 ? -0.441 -8.644 -21.771 1.00 96.81 196 TRP A O 1
ATOM 1484 N N . GLU A 1 197 ? 1.260 -10.029 -22.279 1.00 95.50 197 GLU A N 1
ATOM 1485 C CA . GLU A 1 197 ? 1.394 -10.591 -20.942 1.00 95.50 197 GLU A CA 1
ATOM 1486 C C . GLU A 1 197 ? 2.631 -9.988 -20.255 1.00 95.50 197 GLU A C 1
ATOM 1488 O O . GLU A 1 197 ? 3.755 -10.147 -20.748 1.00 95.50 197 GLU A O 1
ATOM 1493 N N . PRO A 1 198 ? 2.457 -9.274 -19.127 1.00 92.81 198 PRO A N 1
ATOM 1494 C CA . PRO A 1 198 ? 3.578 -8.712 -18.390 1.00 92.81 198 PRO A CA 1
ATOM 1495 C C . PRO A 1 198 ? 4.544 -9.794 -17.878 1.00 92.81 198 PRO A C 1
ATOM 1497 O O . PRO A 1 198 ? 4.095 -10.871 -17.477 1.00 92.81 198 PRO A O 1
ATOM 1500 N N . PRO A 1 199 ? 5.861 -9.513 -17.774 1.00 88.56 199 PRO A N 1
ATOM 1501 C CA . PRO A 1 199 ? 6.808 -10.432 -17.144 1.00 88.56 199 PRO A CA 1
ATOM 1502 C C . PRO A 1 199 ? 6.367 -10.828 -15.723 1.00 88.56 199 PRO A C 1
ATOM 1504 O O . PRO A 1 199 ? 5.839 -9.973 -15.007 1.00 88.56 199 PRO A O 1
ATOM 1507 N N . PRO A 1 200 ? 6.640 -12.060 -15.245 1.00 85.62 200 PRO A N 1
ATOM 1508 C CA . PRO A 1 200 ? 6.064 -12.582 -14.000 1.00 85.62 200 PRO A CA 1
ATOM 1509 C C . PRO A 1 200 ? 6.235 -11.683 -12.767 1.00 85.62 200 PRO A C 1
ATOM 1511 O O . PRO A 1 200 ? 5.288 -11.496 -12.004 1.00 85.62 200 PRO A O 1
ATOM 1514 N N . ALA A 1 201 ? 7.417 -11.083 -12.585 1.00 82.19 201 ALA A N 1
ATOM 1515 C CA . ALA A 1 201 ? 7.680 -10.170 -11.470 1.00 82.19 201 ALA A CA 1
ATOM 1516 C C . ALA A 1 201 ? 6.786 -8.917 -11.518 1.00 82.19 201 ALA A C 1
ATOM 1518 O O . ALA A 1 201 ? 6.274 -8.475 -10.491 1.00 82.19 201 ALA A O 1
ATOM 1519 N N . PHE A 1 202 ? 6.559 -8.377 -12.716 1.00 90.00 202 PHE A N 1
ATOM 1520 C CA . PHE A 1 202 ? 5.710 -7.209 -12.926 1.00 90.00 202 PHE A CA 1
ATOM 1521 C C . PHE A 1 202 ? 4.223 -7.575 -12.851 1.00 90.00 202 PHE A C 1
ATOM 1523 O O . PHE A 1 202 ? 3.436 -6.851 -12.248 1.00 90.00 202 PHE A O 1
ATOM 1530 N N . GLY A 1 203 ? 3.849 -8.749 -13.369 1.00 92.94 203 GLY A N 1
ATOM 1531 C CA . GLY A 1 203 ? 2.488 -9.272 -13.276 1.00 92.94 203 GLY A CA 1
ATOM 1532 C C . GLY A 1 203 ? 2.014 -9.452 -11.832 1.00 92.94 203 GLY A C 1
ATOM 1533 O O . GLY A 1 203 ? 0.875 -9.113 -11.523 1.00 92.94 203 GLY A O 1
ATOM 1534 N N . GLN A 1 204 ? 2.883 -9.910 -10.923 1.00 91.50 204 GLN A N 1
ATOM 1535 C CA . GLN A 1 204 ? 2.542 -10.006 -9.497 1.00 91.50 204 GLN A CA 1
ATOM 1536 C C . GLN A 1 204 ? 2.284 -8.629 -8.869 1.00 91.50 204 GLN A C 1
ATOM 1538 O O . GLN A 1 204 ? 1.275 -8.448 -8.191 1.00 91.50 204 GLN A O 1
ATOM 1543 N N . ALA A 1 205 ? 3.143 -7.641 -9.139 1.00 91.75 205 ALA A N 1
ATOM 1544 C CA . ALA A 1 205 ? 2.945 -6.276 -8.651 1.00 91.75 205 ALA A CA 1
ATOM 1545 C C . ALA A 1 205 ? 1.629 -5.664 -9.166 1.00 91.75 205 ALA A C 1
ATOM 1547 O O . ALA A 1 205 ? 0.870 -5.082 -8.393 1.00 91.75 205 ALA A O 1
ATOM 1548 N N . LEU A 1 206 ? 1.318 -5.857 -10.451 1.00 95.38 206 LEU A N 1
ATOM 1549 C CA . LEU A 1 206 ? 0.077 -5.370 -11.053 1.00 95.38 206 LEU A CA 1
ATOM 1550 C C . LEU A 1 206 ? -1.163 -6.045 -10.460 1.00 95.38 206 LEU A C 1
ATOM 1552 O O . LEU A 1 206 ? -2.132 -5.357 -10.162 1.00 95.38 206 LEU A O 1
ATOM 1556 N N . ARG A 1 207 ? -1.136 -7.358 -10.203 1.00 94.06 207 ARG A N 1
ATOM 1557 C CA . ARG A 1 207 ? -2.251 -8.049 -9.528 1.00 94.06 207 ARG A CA 1
ATOM 1558 C C . ARG A 1 207 ? -2.524 -7.489 -8.134 1.00 94.06 207 ARG A C 1
ATOM 1560 O O . ARG A 1 207 ? -3.687 -7.343 -7.765 1.00 94.06 207 ARG A O 1
ATOM 1567 N N . THR A 1 208 ? -1.478 -7.138 -7.387 1.00 92.19 208 THR A N 1
ATOM 1568 C CA . THR A 1 208 ? -1.616 -6.472 -6.083 1.00 92.19 208 THR A CA 1
ATOM 1569 C C . THR A 1 208 ? -2.280 -5.104 -6.222 1.00 92.19 208 THR A C 1
ATOM 1571 O O . THR A 1 208 ? -3.190 -4.791 -5.459 1.00 92.19 208 THR A O 1
ATOM 1574 N N . ILE A 1 209 ? -1.886 -4.310 -7.223 1.00 92.44 209 ILE A N 1
ATOM 1575 C CA . ILE A 1 209 ? -2.529 -3.021 -7.526 1.00 92.44 209 ILE A CA 1
ATOM 1576 C C . ILE A 1 209 ? -4.006 -3.240 -7.876 1.00 92.44 209 ILE A C 1
ATOM 1578 O O . ILE A 1 209 ? -4.876 -2.588 -7.306 1.00 92.44 209 ILE A O 1
ATOM 1582 N N . PHE A 1 210 ? -4.307 -4.204 -8.746 1.00 93.75 210 PHE A N 1
ATOM 1583 C CA . PHE A 1 210 ? -5.675 -4.477 -9.191 1.00 93.75 210 PHE A CA 1
ATOM 1584 C C . PHE A 1 210 ? -6.566 -4.900 -8.025 1.00 93.75 210 PHE A C 1
ATOM 1586 O O . PHE A 1 210 ? -7.707 -4.463 -7.927 1.00 93.75 210 PHE A O 1
ATOM 1593 N N . PHE A 1 211 ? -6.031 -5.719 -7.118 1.00 93.62 211 PHE A N 1
ATOM 1594 C CA . PHE A 1 211 ? -6.720 -6.124 -5.900 1.00 93.62 211 PHE A CA 1
ATOM 1595 C C . PHE A 1 211 ? -6.968 -4.943 -4.949 1.00 93.62 211 PHE A C 1
ATOM 1597 O O . PHE A 1 211 ? -8.099 -4.754 -4.495 1.00 93.62 211 PHE A O 1
ATOM 1604 N N . ASN A 1 212 ? -5.936 -4.142 -4.666 1.00 88.06 212 ASN A N 1
ATOM 1605 C CA . ASN A 1 212 ? -6.015 -3.047 -3.696 1.00 88.06 212 ASN A CA 1
ATOM 1606 C C . ASN A 1 212 ? -6.963 -1.929 -4.143 1.00 88.06 212 ASN A C 1
ATOM 1608 O O . ASN A 1 212 ? -7.713 -1.414 -3.317 1.00 88.06 212 ASN A O 1
ATOM 1612 N N . TYR A 1 213 ? -6.948 -1.585 -5.432 1.00 89.88 213 TYR A N 1
ATOM 1613 C CA . TYR A 1 213 ? -7.731 -0.478 -5.989 1.00 89.88 213 TYR A CA 1
ATOM 1614 C C . TYR A 1 213 ? -9.037 -0.913 -6.667 1.00 89.88 213 TYR A C 1
ATOM 1616 O O . TYR A 1 213 ? -9.725 -0.064 -7.220 1.00 89.88 213 TYR A O 1
ATOM 1624 N N . ASP A 1 214 ? -9.374 -2.207 -6.620 1.00 90.81 214 ASP A N 1
ATOM 1625 C CA . ASP A 1 214 ? -10.566 -2.785 -7.262 1.00 90.81 214 ASP A CA 1
ATOM 1626 C C . ASP A 1 214 ? -10.708 -2.352 -8.733 1.00 90.81 214 ASP A C 1
ATOM 1628 O O . ASP A 1 214 ? -11.747 -1.878 -9.188 1.00 90.81 214 ASP A O 1
ATOM 1632 N N . VAL A 1 215 ? -9.595 -2.458 -9.463 1.00 93.62 215 VAL A N 1
ATOM 1633 C CA . VAL A 1 215 ? -9.454 -1.913 -10.819 1.00 93.62 215 VAL A CA 1
ATOM 1634 C C . VAL A 1 215 ? -10.433 -2.605 -11.768 1.00 93.62 215 VAL A C 1
ATOM 1636 O O . VAL A 1 215 ? -10.442 -3.834 -11.879 1.00 93.62 215 VAL A O 1
ATOM 1639 N N . LEU A 1 216 ? -11.235 -1.809 -12.480 1.00 95.75 216 LEU A N 1
ATOM 1640 C CA . LEU A 1 216 ? -12.173 -2.297 -13.489 1.00 95.75 216 LEU A CA 1
ATOM 1641 C C . LEU A 1 216 ? -11.436 -2.753 -14.754 1.00 95.75 216 LEU A C 1
ATOM 1643 O O . LEU A 1 216 ? -10.303 -2.354 -15.017 1.00 95.75 216 LEU A O 1
ATOM 1647 N N . LEU A 1 217 ? -12.089 -3.578 -15.577 1.00 97.50 217 LEU A N 1
ATOM 1648 C CA . LEU A 1 217 ? -11.476 -4.116 -16.797 1.00 97.50 217 LEU A CA 1
ATOM 1649 C C . LEU A 1 217 ? -11.004 -3.020 -17.768 1.00 97.50 217 LEU A C 1
ATOM 1651 O O . LEU A 1 217 ? -9.920 -3.139 -18.329 1.00 97.50 217 LEU A O 1
ATOM 1655 N N . GLU A 1 218 ? -11.781 -1.953 -17.946 1.00 97.06 218 GLU A N 1
ATOM 1656 C CA . GLU A 1 218 ? -11.443 -0.843 -18.851 1.00 97.06 218 GLU A CA 1
ATOM 1657 C C . GLU A 1 218 ? -10.193 -0.077 -18.382 1.00 97.06 218 GLU A C 1
ATOM 1659 O O . GLU A 1 218 ? -9.287 0.201 -19.176 1.00 97.06 218 GLU A O 1
ATOM 1664 N N . ASP A 1 219 ? -10.100 0.183 -17.076 1.00 96.69 219 ASP A N 1
ATOM 1665 C CA . ASP A 1 219 ? -8.944 0.832 -16.450 1.00 96.69 219 ASP A CA 1
ATOM 1666 C C . ASP A 1 219 ? -7.708 -0.072 -16.502 1.00 96.69 219 ASP A C 1
ATOM 1668 O O . ASP A 1 219 ? -6.602 0.381 -16.799 1.00 96.69 219 ASP A O 1
ATOM 1672 N N . ALA A 1 220 ? -7.897 -1.373 -16.270 1.00 97.50 220 ALA A N 1
ATOM 1673 C CA . ALA A 1 220 ? -6.853 -2.382 -16.374 1.00 97.50 220 ALA A CA 1
ATOM 1674 C C . ALA A 1 220 ? -6.270 -2.469 -17.791 1.00 97.50 220 ALA A C 1
ATOM 1676 O O . ALA A 1 220 ? -5.048 -2.504 -17.944 1.00 97.50 220 ALA A O 1
ATOM 1677 N N . VAL A 1 221 ? -7.124 -2.485 -18.820 1.00 98.00 221 VAL A N 1
ATOM 1678 C CA . VAL A 1 221 ? -6.709 -2.473 -20.233 1.00 98.00 221 VAL A CA 1
ATOM 1679 C C . VAL A 1 221 ? -5.930 -1.199 -20.540 1.00 98.00 221 VAL A C 1
ATOM 1681 O O . VAL A 1 221 ? -4.829 -1.280 -21.079 1.00 98.00 221 VAL A O 1
ATOM 1684 N N . SER A 1 222 ? -6.453 -0.041 -20.131 1.00 97.06 222 SER A N 1
ATOM 1685 C CA . SER A 1 222 ? -5.807 1.258 -20.354 1.00 97.06 222 SER A CA 1
ATOM 1686 C C . SER A 1 222 ? -4.429 1.332 -19.690 1.00 97.06 222 SER A C 1
ATOM 1688 O O . SER A 1 222 ? -3.457 1.779 -20.300 1.00 97.06 222 SER A O 1
ATOM 1690 N N . LEU A 1 223 ? -4.313 0.842 -18.452 1.00 96.88 223 LEU A N 1
ATOM 1691 C CA . LEU A 1 223 ? -3.053 0.783 -17.719 1.00 96.88 223 LEU A CA 1
ATOM 1692 C C . LEU A 1 223 ? -2.048 -0.169 -18.384 1.00 96.88 223 LEU A C 1
ATOM 1694 O O . LEU A 1 223 ? -0.882 0.193 -18.544 1.00 96.88 223 LEU A O 1
ATOM 1698 N N . LEU A 1 224 ? -2.473 -1.373 -18.780 1.00 97.19 224 LEU A N 1
ATOM 1699 C CA . LEU A 1 224 ? -1.592 -2.338 -19.444 1.00 97.19 224 LEU A CA 1
ATOM 1700 C C . LEU A 1 224 ? -1.123 -1.844 -20.815 1.00 97.19 224 LEU A C 1
ATOM 1702 O O . LEU A 1 224 ? 0.051 -2.014 -21.137 1.00 97.19 224 LEU A O 1
ATOM 1706 N N . ASP A 1 225 ? -1.995 -1.211 -21.598 1.00 97.69 225 ASP A N 1
ATOM 1707 C CA . ASP A 1 225 ? -1.636 -0.641 -22.899 1.00 97.69 225 ASP A CA 1
ATOM 1708 C C . ASP A 1 225 ? -0.654 0.531 -22.760 1.00 97.69 225 ASP A C 1
ATOM 1710 O O . ASP A 1 225 ? 0.355 0.595 -23.469 1.00 97.69 225 ASP A O 1
ATOM 1714 N N . ALA A 1 226 ? -0.872 1.409 -21.774 1.00 95.69 226 ALA A N 1
ATOM 1715 C CA . ALA A 1 226 ? 0.059 2.486 -21.452 1.00 95.69 226 ALA A CA 1
ATOM 1716 C C . ALA A 1 226 ? 1.432 1.940 -21.030 1.00 95.69 226 ALA A C 1
ATOM 1718 O O . ALA A 1 226 ? 2.455 2.416 -21.519 1.00 95.69 226 ALA A O 1
ATOM 1719 N N . LEU A 1 227 ? 1.467 0.909 -20.179 1.00 94.12 227 LEU A N 1
ATOM 1720 C CA . LEU A 1 227 ? 2.708 0.261 -19.740 1.00 94.12 227 LEU A CA 1
ATOM 1721 C C . LEU A 1 227 ? 3.430 -0.445 -20.889 1.00 94.12 227 LEU A C 1
ATOM 1723 O O . LEU A 1 227 ? 4.647 -0.322 -21.006 1.00 94.12 227 LEU A O 1
ATOM 1727 N N . LYS A 1 228 ? 2.701 -1.152 -21.757 1.00 94.44 228 LYS A N 1
ATOM 1728 C CA . LYS A 1 228 ? 3.251 -1.768 -22.971 1.00 94.44 228 LYS A CA 1
ATOM 1729 C C . LYS A 1 228 ? 3.867 -0.708 -23.878 1.00 94.44 228 LYS A C 1
ATOM 1731 O O . LYS A 1 228 ? 5.028 -0.828 -24.258 1.00 94.44 228 LYS A O 1
ATOM 1736 N N . THR A 1 229 ? 3.106 0.343 -24.172 1.00 93.31 229 THR A N 1
ATOM 1737 C CA . THR A 1 229 ? 3.535 1.458 -25.018 1.00 93.31 229 THR A CA 1
ATOM 1738 C C . THR A 1 229 ? 4.763 2.149 -24.437 1.00 93.31 229 THR A C 1
ATOM 1740 O O . THR A 1 229 ? 5.699 2.457 -25.173 1.00 93.31 229 THR A O 1
ATOM 1743 N N . ASP A 1 230 ? 4.790 2.381 -23.125 1.00 89.31 230 ASP A N 1
ATOM 1744 C CA . ASP A 1 230 ? 5.931 2.993 -22.453 1.00 89.31 230 ASP A CA 1
ATOM 1745 C C . ASP A 1 230 ? 7.156 2.074 -22.481 1.00 89.31 230 ASP A C 1
ATOM 1747 O O . ASP A 1 230 ? 8.240 2.532 -22.809 1.00 89.31 230 ASP A O 1
ATOM 1751 N N . LEU A 1 231 ? 7.000 0.766 -22.266 1.00 85.06 231 LEU A N 1
ATOM 1752 C CA . LEU A 1 231 ? 8.093 -0.208 -22.383 1.00 85.06 231 LEU A CA 1
ATOM 1753 C C . LEU A 1 231 ? 8.623 -0.357 -23.819 1.00 85.06 231 LEU A C 1
ATOM 1755 O O . LEU A 1 231 ? 9.807 -0.640 -24.017 1.00 85.06 231 LEU A O 1
ATOM 1759 N N . GLU A 1 232 ? 7.768 -0.188 -24.826 1.00 84.19 232 GLU A N 1
ATOM 1760 C CA . GLU A 1 232 ? 8.153 -0.207 -26.240 1.00 84.19 232 GLU A CA 1
ATOM 1761 C C . GLU A 1 232 ? 8.862 1.087 -26.660 1.00 84.19 232 GLU A C 1
ATOM 1763 O O . GLU A 1 232 ? 9.891 1.028 -27.338 1.00 84.19 232 GLU A O 1
ATOM 1768 N N . LYS A 1 233 ? 8.352 2.247 -26.224 1.00 82.00 233 LYS A N 1
ATOM 1769 C CA . LYS A 1 233 ? 8.942 3.571 -26.488 1.00 82.00 233 LYS A CA 1
ATOM 1770 C C . LYS A 1 233 ? 10.231 3.782 -25.706 1.00 82.00 233 LYS A C 1
ATOM 1772 O O . LYS A 1 233 ? 11.234 4.211 -26.273 1.00 82.00 233 LYS A O 1
ATOM 1777 N N . ASN A 1 234 ? 10.240 3.404 -24.432 1.00 70.81 234 ASN A N 1
ATOM 1778 C CA . ASN A 1 234 ? 11.426 3.318 -23.593 1.00 70.81 234 ASN A CA 1
ATOM 1779 C C . ASN A 1 234 ? 12.156 2.008 -23.878 1.00 70.81 234 ASN A C 1
ATOM 1781 O O . ASN A 1 234 ? 12.498 1.243 -22.972 1.00 70.81 234 ASN A O 1
ATOM 1785 N N . SER A 1 235 ? 12.526 1.815 -25.148 1.00 54.38 235 SER A N 1
ATOM 1786 C CA . SER A 1 235 ? 13.521 0.828 -25.566 1.00 54.38 235 SER A CA 1
ATOM 1787 C C . SER A 1 235 ? 14.845 0.968 -24.804 1.00 54.38 235 SER A C 1
ATOM 1789 O O . SER A 1 235 ? 15.688 0.094 -24.918 1.00 54.38 235 SER A O 1
ATOM 1791 N N . PHE A 1 236 ? 15.016 2.007 -23.978 1.00 48.94 236 PHE A N 1
ATOM 1792 C CA . PHE A 1 236 ? 16.036 2.133 -22.942 1.00 48.94 236 PHE A CA 1
ATOM 1793 C C . PHE A 1 236 ? 15.998 1.009 -21.885 1.00 48.94 236 PHE A C 1
ATOM 1795 O O . PHE A 1 236 ? 17.055 0.611 -21.411 1.00 48.94 236 PHE A O 1
ATOM 1802 N N . LEU A 1 237 ? 14.829 0.431 -21.566 1.00 51.91 237 LEU A N 1
ATOM 1803 C CA . LEU A 1 237 ? 14.707 -0.778 -20.728 1.00 51.91 237 LEU A CA 1
ATOM 1804 C C . LEU A 1 237 ? 14.881 -2.083 -21.527 1.00 51.91 237 LEU A C 1
ATOM 1806 O O . LEU A 1 237 ? 15.300 -3.092 -20.965 1.00 51.91 237 LEU A O 1
ATOM 1810 N N . ARG A 1 238 ? 14.645 -2.060 -22.849 1.00 52.81 238 ARG A N 1
ATOM 1811 C CA . ARG A 1 238 ? 15.214 -3.064 -23.778 1.00 52.81 238 ARG A CA 1
ATOM 1812 C C . ARG A 1 238 ? 16.694 -2.800 -24.080 1.00 52.81 238 ARG A C 1
ATOM 1814 O O . ARG A 1 238 ? 17.340 -3.613 -24.738 1.00 52.81 238 ARG A O 1
ATOM 1821 N N . GLY A 1 239 ? 17.224 -1.676 -23.610 1.00 48.75 239 GLY A N 1
ATOM 1822 C CA . GLY A 1 239 ? 18.565 -1.216 -23.877 1.00 48.75 239 GLY A CA 1
ATOM 1823 C C . GLY A 1 239 ? 19.513 -2.112 -23.120 1.00 48.75 239 GLY A C 1
ATOM 1824 O O . GLY A 1 239 ? 19.621 -2.033 -21.898 1.00 48.75 239 GLY A O 1
ATOM 1825 N N . SER A 1 240 ? 20.253 -2.931 -23.856 1.00 62.81 240 SER A N 1
ATOM 1826 C CA . SER A 1 240 ? 21.469 -3.560 -23.363 1.00 62.81 240 SER A CA 1
ATOM 1827 C C . SER A 1 240 ? 21.336 -4.516 -22.180 1.00 62.81 240 SER A C 1
ATOM 1829 O O . SER A 1 240 ? 22.140 -4.462 -21.251 1.00 62.81 240 SER A O 1
ATOM 1831 N N . MET A 1 241 ? 20.375 -5.445 -22.224 1.00 75.38 241 MET A N 1
ATOM 1832 C CA . MET A 1 241 ? 20.474 -6.627 -21.364 1.00 75.38 241 MET A CA 1
ATOM 1833 C C . MET A 1 241 ? 21.569 -7.550 -21.897 1.00 75.38 241 MET A C 1
ATOM 1835 O O . MET A 1 241 ? 21.405 -8.237 -22.904 1.00 75.38 241 MET A O 1
ATOM 1839 N N . ILE A 1 242 ? 22.704 -7.534 -21.208 1.00 89.62 242 ILE A N 1
ATOM 1840 C CA . ILE A 1 242 ? 23.806 -8.459 -21.426 1.00 89.62 242 ILE A CA 1
ATOM 1841 C C . ILE A 1 242 ? 23.557 -9.653 -20.501 1.00 89.62 242 ILE A C 1
ATOM 1843 O O . ILE A 1 242 ? 23.610 -9.511 -19.285 1.00 89.62 242 ILE A O 1
ATOM 1847 N N . THR A 1 243 ? 23.259 -10.834 -21.035 1.00 91.00 243 THR A N 1
ATOM 1848 C CA . THR A 1 243 ? 23.047 -12.029 -20.201 1.00 91.00 243 THR A CA 1
ATOM 1849 C C . THR A 1 243 ? 24.378 -12.714 -19.929 1.00 91.00 243 THR A C 1
ATOM 1851 O O . THR A 1 243 ? 25.088 -13.078 -20.862 1.00 91.00 243 THR A O 1
ATOM 1854 N N . VAL A 1 244 ? 24.709 -12.934 -18.660 1.00 92.00 244 VAL A N 1
ATOM 1855 C CA . VAL A 1 244 ? 25.890 -13.704 -18.259 1.00 92.00 244 VAL A CA 1
ATOM 1856 C C . VAL A 1 244 ? 25.605 -15.192 -18.448 1.00 92.00 244 VAL A C 1
ATOM 1858 O O . VAL A 1 244 ? 24.745 -15.753 -17.779 1.00 92.00 244 VAL A O 1
ATOM 1861 N N . LEU A 1 245 ? 26.332 -15.846 -19.348 1.00 91.25 245 LEU A N 1
ATOM 1862 C CA . LEU A 1 245 ? 26.186 -17.274 -19.640 1.00 91.25 245 LEU A CA 1
ATOM 1863 C C . LEU A 1 245 ? 27.080 -18.147 -18.747 1.00 91.25 245 LEU A C 1
ATOM 1865 O O . LEU A 1 245 ? 26.680 -19.245 -18.364 1.00 91.25 245 LEU A O 1
ATOM 1869 N N . ALA A 1 246 ? 28.292 -17.679 -18.433 1.00 91.69 246 ALA A N 1
ATOM 1870 C CA . ALA A 1 246 ? 29.275 -18.385 -17.606 1.00 91.69 246 ALA A CA 1
ATOM 1871 C C . ALA A 1 246 ? 30.391 -17.437 -17.117 1.00 91.69 246 ALA A C 1
ATOM 1873 O O . ALA A 1 246 ? 30.494 -16.304 -17.587 1.00 91.69 246 ALA A O 1
ATOM 1874 N N . GLY A 1 247 ? 31.253 -17.919 -16.216 1.00 91.81 247 GLY A N 1
ATOM 1875 C CA . GLY A 1 247 ? 32.441 -17.207 -15.726 1.00 91.81 247 GLY A CA 1
ATOM 1876 C C . GLY A 1 247 ? 32.428 -16.995 -14.213 1.00 91.81 247 GLY A C 1
ATOM 1877 O O . GLY A 1 247 ? 31.756 -17.727 -13.491 1.00 91.81 247 GLY A O 1
ATOM 1878 N N . ASP A 1 248 ? 33.140 -15.968 -13.751 1.00 93.31 248 ASP A N 1
ATOM 1879 C CA . ASP A 1 248 ? 33.271 -15.617 -12.324 1.00 93.31 248 ASP A CA 1
ATOM 1880 C C . ASP A 1 248 ? 32.041 -14.881 -11.756 1.00 93.31 248 ASP A C 1
ATOM 1882 O O . ASP A 1 248 ? 32.020 -14.450 -10.603 1.00 93.31 248 ASP A O 1
ATOM 1886 N N . PHE A 1 249 ? 31.003 -14.716 -12.577 1.00 94.00 249 PHE A N 1
ATOM 1887 C CA . PHE A 1 249 ? 29.776 -13.989 -12.268 1.00 94.00 249 PHE A CA 1
ATOM 1888 C C . PHE A 1 249 ? 28.578 -14.939 -12.270 1.00 94.00 249 PHE A C 1
ATOM 1890 O O . PHE A 1 249 ? 28.625 -16.047 -12.808 1.00 94.00 249 PHE A O 1
ATOM 1897 N N . LYS A 1 250 ? 27.466 -14.508 -11.669 1.00 91.25 250 LYS A N 1
ATOM 1898 C CA . LYS A 1 250 ? 26.264 -15.335 -11.551 1.00 91.25 250 LYS A CA 1
ATOM 1899 C C . LYS A 1 250 ? 25.704 -15.668 -12.938 1.00 91.25 250 LYS A C 1
ATOM 1901 O O . LYS A 1 250 ? 25.256 -14.779 -13.662 1.00 91.25 250 LYS A O 1
ATOM 1906 N N . LYS A 1 251 ? 25.673 -16.966 -13.253 1.00 90.06 251 LYS A N 1
ATOM 1907 C CA . LYS A 1 251 ? 25.043 -17.521 -14.455 1.00 90.06 251 LYS A CA 1
ATOM 1908 C C . LYS A 1 251 ? 23.573 -17.095 -14.571 1.00 90.06 251 LYS A C 1
ATOM 1910 O O . LYS A 1 251 ? 22.871 -16.985 -13.565 1.00 90.06 251 LYS A O 1
ATOM 1915 N N . ASP A 1 252 ? 23.146 -16.846 -15.806 1.00 86.56 252 ASP A N 1
ATOM 1916 C CA . ASP A 1 252 ? 21.823 -16.361 -16.216 1.00 86.56 252 ASP A CA 1
ATOM 1917 C C . ASP A 1 252 ? 21.450 -15.002 -15.601 1.00 86.56 252 ASP A C 1
ATOM 1919 O O . ASP A 1 252 ? 20.307 -14.550 -15.653 1.00 86.56 252 ASP A O 1
ATOM 1923 N N . GLY A 1 253 ? 22.432 -14.323 -15.010 1.00 87.19 253 GLY A N 1
ATOM 1924 C CA . GLY A 1 253 ? 22.267 -12.993 -14.477 1.00 87.19 253 GLY A CA 1
ATOM 1925 C C . GLY A 1 253 ? 22.243 -11.940 -15.586 1.00 87.19 253 GLY A C 1
ATOM 1926 O O . GLY A 1 253 ? 22.923 -12.063 -16.605 1.00 87.19 253 GLY A O 1
ATOM 1927 N N . VAL A 1 254 ? 21.463 -10.882 -15.374 1.00 89.31 254 VAL A N 1
ATOM 1928 C CA . VAL A 1 254 ? 21.375 -9.748 -16.298 1.00 89.31 254 VAL A CA 1
ATOM 1929 C C . VAL A 1 254 ? 22.396 -8.693 -15.895 1.00 89.31 254 VAL A C 1
ATOM 1931 O O . VAL A 1 254 ? 22.358 -8.173 -14.780 1.00 89.31 254 VAL A O 1
ATOM 1934 N N . ALA A 1 255 ? 23.301 -8.382 -16.813 1.00 90.25 255 ALA A N 1
ATOM 1935 C CA . ALA A 1 255 ? 24.234 -7.280 -16.716 1.00 90.25 255 ALA A CA 1
ATOM 1936 C C . ALA A 1 255 ? 23.703 -6.063 -17.479 1.00 90.25 255 ALA A C 1
ATOM 1938 O O . ALA A 1 255 ? 23.085 -6.200 -18.537 1.00 90.25 255 ALA A O 1
ATOM 1939 N N . VAL A 1 256 ? 23.928 -4.872 -16.924 1.00 90.62 256 VAL A N 1
ATOM 1940 C CA . VAL A 1 256 ? 23.346 -3.619 -17.429 1.00 90.62 256 VAL A CA 1
ATOM 1941 C C . VAL A 1 256 ? 24.411 -2.533 -17.476 1.00 90.62 256 VAL A C 1
ATOM 1943 O O . VAL A 1 256 ? 25.202 -2.387 -16.540 1.00 90.62 256 VAL A O 1
ATOM 1946 N N . PHE A 1 257 ? 24.423 -1.730 -18.539 1.00 90.25 257 PHE A N 1
ATOM 1947 C CA . PHE A 1 257 ? 25.257 -0.533 -18.574 1.00 90.25 257 PHE A CA 1
ATOM 1948 C C . PHE A 1 257 ? 24.681 0.576 -17.704 1.00 90.25 257 PHE A C 1
ATOM 1950 O O . PHE A 1 257 ? 23.508 0.935 -17.804 1.00 90.25 257 PHE A O 1
ATOM 1957 N N . LYS A 1 258 ? 25.539 1.200 -16.901 1.00 87.44 258 LYS A N 1
ATOM 1958 C CA . LYS A 1 258 ? 25.196 2.395 -16.137 1.00 87.44 258 LYS A CA 1
ATOM 1959 C C . LYS A 1 258 ? 25.873 3.620 -16.746 1.00 87.44 258 LYS A C 1
ATOM 1961 O O . LYS A 1 258 ? 27.090 3.646 -16.935 1.00 87.44 258 LYS A O 1
ATOM 1966 N N . LYS A 1 259 ? 25.074 4.648 -17.035 1.00 84.88 259 LYS A N 1
ATOM 1967 C CA . LYS A 1 259 ? 25.549 5.976 -17.452 1.00 84.88 259 LYS A CA 1
ATOM 1968 C C . LYS A 1 259 ? 26.004 6.799 -16.245 1.00 84.88 259 LYS A C 1
ATOM 1970 O O . LYS A 1 259 ? 25.584 6.540 -15.114 1.00 84.88 259 LYS A O 1
ATOM 1975 N N . ALA A 1 260 ? 26.844 7.801 -16.495 1.00 81.50 260 ALA A N 1
ATOM 1976 C CA . ALA A 1 260 ? 27.199 8.801 -15.491 1.00 81.50 260 ALA A CA 1
ATOM 1977 C C . ALA A 1 260 ? 25.946 9.507 -14.923 1.00 81.50 260 ALA A C 1
ATOM 1979 O O . ALA A 1 260 ? 24.895 9.556 -15.573 1.00 81.50 260 ALA A O 1
ATOM 1980 N N . LEU A 1 261 ? 26.064 10.019 -13.693 1.00 69.38 261 LEU A N 1
ATOM 1981 C CA . LEU A 1 261 ? 24.998 10.728 -12.979 1.00 69.38 261 LEU A CA 1
ATOM 1982 C C . LEU A 1 261 ? 24.424 11.837 -13.888 1.00 69.38 261 LEU A C 1
ATOM 1984 O O . LEU A 1 261 ? 25.174 12.701 -14.331 1.00 69.38 261 LEU A O 1
ATOM 1988 N N . GLY A 1 262 ? 23.128 11.772 -14.217 1.00 72.19 262 GLY A N 1
ATOM 1989 C CA . GLY A 1 262 ? 22.461 12.705 -15.144 1.00 72.19 262 GLY A CA 1
ATOM 1990 C C . GLY A 1 262 ? 21.885 12.085 -16.426 1.00 72.19 262 GLY A C 1
ATOM 1991 O O . GLY A 1 262 ? 21.258 12.789 -17.206 1.00 72.19 262 GLY A O 1
ATOM 1992 N N . GLY A 1 263 ? 22.067 10.779 -16.672 1.00 66.81 263 GLY A N 1
ATOM 1993 C CA . GLY A 1 263 ? 21.308 10.011 -17.684 1.00 66.81 263 GLY A CA 1
ATOM 1994 C C . GLY A 1 263 ? 21.627 10.295 -19.164 1.00 66.81 263 GLY A C 1
ATOM 1995 O O . GLY A 1 263 ? 21.324 9.468 -20.027 1.00 66.81 263 GLY A O 1
ATOM 1996 N N . LEU A 1 264 ? 22.308 11.403 -19.463 1.00 70.31 264 LEU A N 1
ATOM 1997 C CA . LEU A 1 264 ? 22.605 11.877 -20.822 1.00 70.31 264 LEU A CA 1
ATOM 1998 C C . LEU A 1 264 ? 24.034 11.561 -21.313 1.00 70.31 264 LEU A C 1
ATOM 2000 O O . LEU A 1 264 ? 24.417 11.980 -22.399 1.00 70.31 264 LEU A O 1
ATOM 2004 N N . GLY A 1 265 ? 24.826 10.796 -20.554 1.00 78.50 265 GLY A N 1
ATOM 2005 C CA . GLY A 1 265 ? 26.228 10.493 -20.885 1.00 78.50 265 GLY A CA 1
ATOM 2006 C C . GLY A 1 265 ? 26.483 9.135 -21.554 1.00 78.50 265 GLY A C 1
ATOM 2007 O O . GLY A 1 265 ? 25.606 8.266 -21.610 1.00 78.50 265 GLY A O 1
ATOM 2008 N N . LYS A 1 266 ? 27.731 8.932 -22.007 1.00 86.62 266 LYS A N 1
ATOM 2009 C CA . LYS A 1 266 ? 28.261 7.609 -22.382 1.00 86.62 266 LYS A CA 1
ATOM 2010 C C . LYS A 1 266 ? 28.152 6.643 -21.183 1.00 86.62 266 LYS A C 1
ATOM 2012 O O . LYS A 1 266 ? 28.258 7.091 -20.034 1.00 86.62 266 LYS A O 1
ATOM 2017 N N . PRO A 1 267 ? 27.913 5.339 -21.407 1.00 88.19 267 PRO A N 1
ATOM 2018 C CA . PRO A 1 267 ? 27.988 4.354 -20.334 1.00 88.19 267 PRO A CA 1
ATOM 2019 C C . PRO A 1 267 ? 29.402 4.362 -19.744 1.00 88.19 267 PRO A C 1
ATOM 2021 O O . PRO A 1 267 ? 30.377 4.455 -20.480 1.00 88.19 267 PRO A O 1
ATOM 2024 N N . THR A 1 268 ? 29.510 4.322 -18.418 1.00 93.12 268 THR A N 1
ATOM 2025 C CA . THR A 1 268 ? 30.801 4.365 -17.708 1.00 93.12 268 THR A CA 1
ATOM 2026 C C . THR A 1 268 ? 31.079 3.083 -16.938 1.00 93.12 268 THR A C 1
ATOM 2028 O O . THR A 1 268 ? 32.237 2.765 -16.683 1.00 93.12 268 THR A O 1
ATOM 2031 N N . HIS A 1 269 ? 30.031 2.332 -16.590 1.00 94.44 269 HIS A N 1
ATOM 2032 C CA . HIS A 1 269 ? 30.149 1.084 -15.844 1.00 94.44 269 HIS A CA 1
ATOM 2033 C C . HIS A 1 269 ? 29.291 -0.016 -16.467 1.00 94.44 269 HIS A C 1
ATOM 2035 O O . HIS A 1 269 ? 28.207 0.249 -16.992 1.00 94.44 269 HIS A O 1
ATOM 2041 N N . LEU A 1 270 ? 29.751 -1.253 -16.330 1.00 94.31 270 LEU A N 1
ATOM 2042 C CA . LEU A 1 270 ? 28.984 -2.471 -16.525 1.00 94.31 270 LEU A CA 1
ATOM 2043 C C . LEU A 1 270 ? 28.640 -3.041 -15.145 1.00 94.31 270 LEU A C 1
ATOM 2045 O O . LEU A 1 270 ? 29.525 -3.303 -14.333 1.00 94.31 270 LEU A O 1
ATOM 2049 N N . VAL A 1 271 ? 27.354 -3.199 -14.853 1.00 93.62 271 VAL A N 1
ATOM 2050 C CA . VAL A 1 271 ? 26.890 -3.779 -13.590 1.00 93.62 271 VAL A CA 1
ATOM 2051 C C . VAL A 1 271 ? 26.653 -5.265 -13.801 1.00 93.62 271 VAL A C 1
ATOM 2053 O O . VAL A 1 271 ? 25.766 -5.620 -14.569 1.00 93.62 271 VAL A O 1
ATOM 2056 N N . LEU A 1 272 ? 27.433 -6.116 -13.136 1.00 93.44 272 LEU A N 1
ATOM 2057 C CA . LEU A 1 272 ? 27.381 -7.573 -13.258 1.00 93.44 272 LEU A CA 1
ATOM 2058 C C . LEU A 1 272 ? 26.831 -8.216 -11.975 1.00 93.44 272 LEU A C 1
ATOM 2060 O O . LEU A 1 272 ? 27.164 -7.785 -10.871 1.00 93.44 272 LEU A O 1
ATOM 2064 N N . PRO A 1 273 ? 25.999 -9.261 -12.073 1.00 91.44 273 PRO A N 1
ATOM 2065 C CA . PRO A 1 273 ? 25.491 -9.967 -10.905 1.00 91.44 273 PRO A CA 1
ATOM 2066 C C . PRO A 1 273 ? 26.542 -10.936 -10.351 1.00 91.44 273 PRO A C 1
ATOM 2068 O O . PRO A 1 273 ? 27.082 -11.763 -11.078 1.00 91.44 273 PRO A O 1
ATOM 2071 N N . VAL A 1 274 ? 26.789 -10.881 -9.043 1.00 93.00 274 VAL A N 1
ATOM 2072 C CA . VAL A 1 274 ? 27.714 -11.787 -8.329 1.00 93.00 274 VAL A CA 1
ATOM 2073 C C . VAL A 1 274 ? 26.983 -12.738 -7.368 1.00 93.00 274 VAL A C 1
ATOM 2075 O O . VAL A 1 274 ? 27.564 -13.699 -6.882 1.00 93.00 274 VAL A O 1
ATOM 2078 N N . GLY A 1 275 ? 25.691 -12.512 -7.093 1.00 87.88 275 GLY A N 1
ATOM 2079 C CA . GLY A 1 275 ? 24.884 -13.352 -6.197 1.00 87.88 275 GLY A CA 1
ATOM 2080 C C . GLY A 1 275 ? 23.375 -13.110 -6.319 1.00 87.88 275 GLY A C 1
ATOM 2081 O O . GLY A 1 275 ? 22.924 -12.423 -7.230 1.00 87.88 275 GLY A O 1
ATOM 2082 N N . PHE A 1 276 ? 22.566 -13.678 -5.413 1.00 71.31 276 PHE A N 1
ATOM 2083 C CA . PHE A 1 276 ? 21.091 -13.601 -5.471 1.00 71.31 276 PHE A CA 1
ATOM 2084 C C . PHE A 1 276 ? 20.530 -12.169 -5.412 1.00 71.31 276 PHE A C 1
ATOM 2086 O O . PHE A 1 276 ? 19.528 -11.898 -6.060 1.00 71.31 276 PHE A O 1
ATOM 2093 N N . MET A 1 277 ? 21.218 -11.244 -4.738 1.00 82.62 277 MET A N 1
ATOM 2094 C CA . MET A 1 277 ? 20.888 -9.807 -4.726 1.00 82.62 277 MET A CA 1
ATOM 2095 C C . MET A 1 277 ? 22.136 -8.915 -4.730 1.00 82.62 277 MET A C 1
ATOM 2097 O O . MET A 1 277 ? 22.077 -7.734 -4.399 1.00 82.62 277 MET A O 1
ATOM 2101 N N . LYS A 1 278 ? 23.300 -9.489 -5.043 1.00 88.44 278 LYS A N 1
ATOM 2102 C CA . LYS A 1 278 ? 24.566 -8.756 -5.059 1.00 88.44 278 LYS A CA 1
ATOM 2103 C C . LYS A 1 278 ? 24.949 -8.480 -6.502 1.00 88.44 278 LYS A C 1
ATOM 2105 O O . LYS A 1 278 ? 25.013 -9.403 -7.315 1.00 88.44 278 LYS A O 1
ATOM 2110 N N . SER A 1 279 ? 25.219 -7.216 -6.790 1.00 93.06 279 SER A N 1
ATOM 2111 C CA . SER A 1 279 ? 25.738 -6.751 -8.070 1.00 93.06 279 SER A CA 1
ATOM 2112 C C . SER A 1 279 ? 27.027 -5.983 -7.847 1.00 93.06 279 SER A C 1
ATOM 2114 O O . SER A 1 279 ? 27.123 -5.200 -6.901 1.00 93.06 279 SER A O 1
ATOM 2116 N N . GLU A 1 280 ? 27.972 -6.148 -8.751 1.00 95.50 280 GLU A N 1
ATOM 2117 C CA . GLU A 1 280 ? 29.229 -5.426 -8.762 1.00 95.50 280 GLU A CA 1
ATOM 2118 C C . GLU A 1 280 ? 29.258 -4.454 -9.938 1.00 95.50 280 GLU A C 1
ATOM 2120 O O . GLU A 1 280 ? 28.772 -4.760 -11.026 1.00 95.50 280 GLU A O 1
ATOM 2125 N N . LYS A 1 281 ? 29.791 -3.253 -9.710 1.00 95.88 281 LYS A N 1
ATOM 2126 C CA . LYS A 1 281 ? 29.955 -2.239 -10.753 1.00 95.88 281 LYS A CA 1
ATOM 2127 C C . LYS A 1 281 ? 31.395 -2.292 -11.229 1.00 95.88 281 LYS A C 1
ATOM 2129 O O . LYS A 1 281 ? 32.288 -1.957 -10.462 1.00 95.88 281 LYS A O 1
ATOM 2134 N N . ILE A 1 282 ? 31.593 -2.661 -12.484 1.00 95.88 282 ILE A N 1
ATOM 2135 C CA . ILE A 1 282 ? 32.905 -2.692 -13.122 1.00 95.88 282 ILE A CA 1
ATOM 2136 C C . ILE A 1 282 ? 33.007 -1.480 -14.039 1.00 95.88 282 ILE A C 1
ATOM 2138 O O . ILE A 1 282 ? 32.094 -1.237 -14.832 1.00 95.88 282 ILE A O 1
ATOM 2142 N N . ALA A 1 283 ? 34.070 -0.686 -13.927 1.00 96.00 283 ALA A N 1
ATOM 2143 C CA . ALA A 1 283 ? 34.274 0.418 -14.856 1.00 96.00 283 ALA A CA 1
ATOM 2144 C C . ALA A 1 283 ? 34.536 -0.145 -16.259 1.00 96.00 283 ALA A C 1
ATOM 2146 O O . ALA A 1 283 ? 35.225 -1.150 -16.415 1.00 96.00 283 ALA A O 1
ATOM 2147 N N . LEU A 1 284 ? 34.023 0.500 -17.310 1.00 95.19 284 LEU A N 1
ATOM 2148 C CA . LEU A 1 284 ? 34.320 0.052 -18.679 1.00 95.19 284 LEU A CA 1
ATOM 2149 C C . LEU A 1 284 ? 35.827 0.105 -18.990 1.00 95.19 284 LEU A C 1
ATOM 2151 O O . LEU A 1 284 ? 36.323 -0.717 -19.755 1.00 95.19 284 LEU A O 1
ATOM 2155 N N . GLY A 1 285 ? 36.562 0.997 -18.317 1.00 94.62 285 GLY A N 1
ATOM 2156 C CA . GLY A 1 285 ? 38.027 1.073 -18.338 1.00 94.62 285 GLY A CA 1
ATOM 2157 C C . GLY A 1 285 ? 38.761 -0.138 -17.734 1.00 94.62 285 GLY A C 1
ATOM 2158 O O . GLY A 1 285 ? 39.979 -0.234 -17.853 1.00 94.62 285 GLY A O 1
ATOM 2159 N N . ASP A 1 286 ? 38.048 -1.056 -17.075 1.00 96.50 286 ASP A N 1
ATOM 2160 C CA . ASP A 1 286 ? 38.616 -2.297 -16.535 1.00 96.50 286 ASP A CA 1
ATOM 2161 C C . ASP A 1 286 ? 38.391 -3.501 -17.462 1.00 96.50 286 ASP A C 1
ATOM 2163 O O . ASP A 1 286 ? 38.863 -4.599 -17.166 1.00 96.50 286 ASP A O 1
ATOM 2167 N N . ILE A 1 287 ? 37.693 -3.329 -18.591 1.00 96.00 287 ILE A N 1
ATOM 2168 C CA . ILE A 1 287 ? 37.546 -4.375 -19.609 1.00 96.00 287 ILE A CA 1
ATOM 2169 C C . ILE A 1 287 ? 38.815 -4.380 -20.467 1.00 96.00 287 ILE A C 1
ATOM 2171 O O . ILE A 1 287 ? 39.051 -3.468 -21.256 1.00 96.00 287 ILE A O 1
ATOM 2175 N N . MET A 1 288 ? 39.630 -5.421 -20.313 1.00 96.44 288 MET A N 1
ATOM 2176 C CA . MET A 1 288 ? 40.914 -5.582 -21.004 1.00 96.44 288 MET A CA 1
ATOM 2177 C C . MET A 1 288 ? 40.779 -6.259 -22.369 1.00 96.44 288 MET A C 1
ATOM 2179 O O . MET A 1 288 ? 41.667 -6.144 -23.208 1.00 96.44 288 MET A O 1
ATOM 2183 N N . GLY A 1 289 ? 39.697 -7.004 -22.599 1.00 95.00 289 GLY A N 1
ATOM 2184 C CA . GLY A 1 289 ? 39.503 -7.708 -23.859 1.00 95.00 289 GLY A CA 1
ATOM 2185 C C . GLY A 1 289 ? 38.076 -8.180 -24.072 1.00 95.00 289 GLY A C 1
ATOM 2186 O O . GLY A 1 289 ? 37.386 -8.561 -23.125 1.00 95.00 289 GLY A O 1
ATOM 2187 N N . VAL A 1 290 ? 37.672 -8.178 -25.340 1.00 95.62 290 VAL A N 1
ATOM 2188 C CA . VAL A 1 290 ? 36.411 -8.737 -25.830 1.00 95.62 290 VAL A CA 1
ATOM 2189 C C . VAL A 1 290 ? 36.755 -9.674 -26.976 1.00 95.62 290 VAL A C 1
ATOM 2191 O O . VAL A 1 290 ? 37.241 -9.228 -28.013 1.00 95.62 290 VAL A O 1
ATOM 2194 N N . ALA A 1 291 ? 36.540 -10.972 -26.781 1.00 94.00 291 ALA A N 1
ATOM 2195 C CA . ALA A 1 291 ? 36.779 -11.979 -27.807 1.00 94.00 291 ALA A CA 1
ATOM 2196 C C . ALA A 1 291 ? 35.445 -12.625 -28.199 1.00 94.00 291 ALA A C 1
ATOM 2198 O O . ALA A 1 291 ? 34.759 -13.152 -27.321 1.00 94.00 291 ALA A O 1
ATOM 2199 N N . PRO A 1 292 ? 35.037 -12.602 -29.479 1.00 92.25 292 PRO A N 1
ATOM 2200 C CA . PRO A 1 292 ? 33.877 -13.367 -29.895 1.00 92.25 292 PRO A CA 1
ATOM 2201 C C . PRO A 1 292 ? 34.167 -14.850 -29.725 1.00 92.25 292 PRO A C 1
ATOM 2203 O O . PRO A 1 292 ? 35.227 -15.341 -30.117 1.00 92.25 292 PRO A O 1
ATOM 2206 N N . VAL A 1 293 ? 33.211 -15.562 -29.146 1.00 90.56 293 VAL A N 1
ATOM 2207 C CA . VAL A 1 293 ? 33.289 -17.013 -29.052 1.00 90.56 293 VAL A CA 1
ATOM 2208 C C . VAL A 1 293 ? 32.667 -17.559 -30.323 1.00 90.56 293 VAL A C 1
ATOM 2210 O O . VAL A 1 293 ? 31.459 -17.455 -30.523 1.00 90.56 293 VAL A O 1
ATOM 2213 N N . GLN A 1 294 ? 33.505 -18.083 -31.219 1.00 80.75 294 GLN A N 1
ATOM 2214 C CA . GLN A 1 294 ? 33.003 -18.821 -32.370 1.00 80.75 294 GLN A CA 1
ATOM 2215 C C . GLN A 1 294 ? 32.292 -20.064 -31.835 1.00 80.75 294 GLN A C 1
ATOM 2217 O O . GLN A 1 294 ? 32.899 -20.871 -31.131 1.00 80.75 294 GLN A O 1
ATOM 2222 N N . GLU A 1 295 ? 31.006 -20.214 -32.153 1.00 64.81 295 GLU A N 1
ATOM 2223 C CA . GLU A 1 295 ? 30.261 -21.452 -31.925 1.00 64.81 295 GLU A CA 1
ATOM 2224 C C . GLU A 1 295 ? 30.788 -22.523 -32.891 1.00 64.81 295 GLU A C 1
ATOM 2226 O O . GLU A 1 295 ? 30.14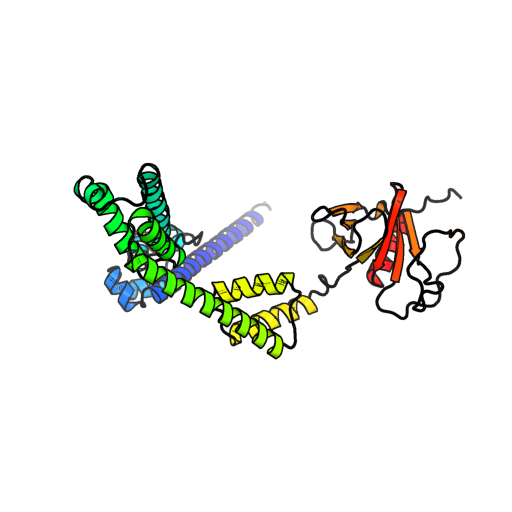0 -22.916 -33.858 1.00 64.81 295 GLU A O 1
ATOM 2231 N N . ALA A 1 296 ? 32.019 -22.975 -32.669 1.00 52.38 296 ALA A N 1
ATOM 2232 C CA . ALA A 1 296 ? 32.590 -24.095 -33.387 1.00 52.38 296 ALA A CA 1
ATOM 2233 C C . ALA A 1 296 ? 31.867 -25.372 -32.922 1.00 52.38 296 ALA A C 1
ATOM 2235 O O . ALA A 1 296 ? 32.265 -26.013 -31.955 1.00 52.38 296 ALA A O 1
ATOM 2236 N N . GLY A 1 297 ? 30.767 -25.723 -33.594 1.00 50.69 297 GLY A N 1
ATOM 2237 C CA . GLY A 1 297 ? 30.201 -27.075 -33.558 1.00 50.69 297 GLY A CA 1
ATOM 2238 C C . GLY A 1 297 ? 29.079 -27.358 -32.553 1.00 50.69 297 GLY A C 1
ATOM 2239 O O . GLY A 1 297 ? 28.805 -28.526 -32.292 1.00 50.69 297 GLY A O 1
ATOM 2240 N N . LEU A 1 298 ? 28.364 -26.353 -32.037 1.00 46.56 298 LEU A N 1
ATOM 2241 C CA . LEU A 1 298 ? 27.170 -26.555 -31.194 1.00 46.56 298 LEU A CA 1
ATOM 2242 C C . LEU A 1 298 ? 25.909 -26.913 -32.013 1.00 46.56 298 LEU A C 1
ATOM 2244 O O . LEU A 1 298 ? 24.814 -26.417 -31.772 1.00 46.56 298 LEU A O 1
ATOM 2248 N N . ASN A 1 299 ? 26.044 -27.846 -32.958 1.00 43.78 299 ASN A N 1
ATOM 2249 C CA . ASN A 1 299 ? 24.897 -28.550 -33.521 1.00 43.78 299 ASN A CA 1
ATOM 2250 C C . ASN A 1 299 ? 24.499 -29.692 -32.561 1.00 43.78 299 ASN A C 1
ATOM 2252 O O . ASN A 1 299 ? 25.016 -30.802 -32.606 1.00 43.78 299 ASN A O 1
ATOM 2256 N N . ALA A 1 300 ? 23.569 -29.366 -31.665 1.00 42.38 300 ALA A N 1
ATOM 2257 C CA . ALA A 1 300 ? 22.479 -30.209 -31.159 1.00 42.38 300 ALA A CA 1
ATOM 2258 C C . ALA A 1 300 ? 22.712 -31.513 -30.348 1.00 42.38 300 ALA A C 1
ATOM 2260 O O . ALA A 1 300 ? 21.698 -32.101 -29.979 1.00 42.38 300 ALA A O 1
ATOM 2261 N N . ALA A 1 301 ? 23.920 -31.979 -29.986 1.00 37.16 301 ALA A N 1
ATOM 2262 C CA . ALA A 1 301 ? 24.005 -33.286 -29.282 1.00 37.16 301 ALA A CA 1
ATOM 2263 C C . ALA A 1 301 ? 24.994 -33.477 -28.112 1.00 37.16 301 ALA A C 1
ATOM 2265 O O . ALA A 1 301 ? 25.024 -34.568 -27.550 1.00 37.16 301 ALA A O 1
ATOM 2266 N N . GLY A 1 302 ? 25.770 -32.484 -27.671 1.00 34.59 302 GLY A N 1
ATOM 2267 C CA . GLY A 1 302 ? 26.813 -32.754 -26.667 1.00 34.59 302 GLY A CA 1
ATOM 2268 C C . GLY A 1 302 ? 27.054 -31.624 -25.683 1.00 34.59 302 GLY A C 1
ATOM 2269 O O . GLY A 1 302 ? 27.981 -30.847 -25.860 1.00 34.59 302 GLY A O 1
ATOM 2270 N N . ALA A 1 303 ? 26.248 -31.547 -24.625 1.00 42.47 303 ALA A N 1
ATOM 2271 C CA . ALA A 1 303 ? 26.490 -30.655 -23.493 1.00 42.47 303 ALA A CA 1
ATOM 2272 C C . ALA A 1 303 ? 27.087 -31.426 -22.306 1.00 42.47 303 ALA A C 1
ATOM 2274 O O . ALA A 1 303 ? 26.450 -31.522 -21.265 1.00 42.47 303 ALA A O 1
ATOM 2275 N N . VAL A 1 304 ? 28.298 -31.976 -22.449 1.00 42.09 304 VAL A N 1
ATOM 2276 C CA . VAL A 1 304 ? 29.157 -32.375 -21.316 1.00 42.09 304 VAL A CA 1
ATOM 2277 C C . VAL A 1 304 ? 30.625 -32.263 -21.754 1.00 42.09 304 VAL A C 1
ATOM 2279 O O . VAL A 1 304 ? 30.967 -32.744 -22.826 1.00 42.09 304 VAL A O 1
ATOM 2282 N N . ALA A 1 305 ? 31.463 -31.688 -20.883 1.00 34.75 305 ALA A N 1
ATOM 2283 C CA . ALA A 1 305 ? 32.903 -31.406 -21.012 1.00 34.75 305 ALA A CA 1
ATOM 2284 C C . ALA A 1 305 ? 33.219 -30.096 -21.769 1.00 34.75 305 ALA A C 1
ATOM 2286 O O . ALA A 1 305 ? 32.878 -29.930 -22.927 1.00 34.75 305 ALA A O 1
ATOM 2287 N N . GLY A 1 306 ? 33.816 -29.060 -21.179 1.00 38.72 306 GLY A N 1
ATOM 2288 C CA . GLY A 1 306 ? 34.799 -29.059 -20.099 1.00 38.72 306 GLY A CA 1
ATOM 2289 C C . GLY A 1 306 ? 36.205 -29.039 -20.693 1.00 38.72 306 GLY A C 1
ATOM 2290 O O . GLY A 1 306 ? 36.820 -30.087 -20.816 1.00 38.72 306 GLY A O 1
ATOM 2291 N N . GLY A 1 307 ? 36.696 -27.838 -21.018 1.00 38.69 307 GLY A N 1
ATOM 2292 C CA . GLY A 1 307 ? 38.113 -27.553 -21.251 1.00 38.69 307 GLY A CA 1
ATOM 2293 C C . GLY A 1 307 ? 38.620 -27.786 -22.675 1.00 38.69 307 GLY A C 1
ATOM 2294 O O . GLY A 1 307 ? 38.734 -28.922 -23.110 1.00 38.69 307 GLY A O 1
ATOM 2295 N N . LEU A 1 308 ? 39.001 -26.699 -23.355 1.00 34.69 308 LEU A N 1
ATOM 2296 C CA . LEU A 1 308 ? 40.309 -26.523 -24.011 1.00 34.69 308 LEU A CA 1
ATOM 2297 C C . LEU A 1 308 ? 40.345 -25.206 -24.814 1.00 34.69 308 LEU A C 1
ATOM 2299 O O . LEU A 1 308 ? 39.504 -24.960 -25.667 1.00 34.69 308 LEU A O 1
ATOM 2303 N N . VAL A 1 309 ? 41.365 -24.398 -24.491 1.00 46.25 309 VAL A N 1
ATOM 2304 C CA . VAL A 1 309 ? 42.282 -23.684 -25.405 1.00 46.25 309 VAL A CA 1
ATOM 2305 C C . VAL A 1 309 ? 41.668 -22.848 -26.518 1.00 46.25 309 VAL A C 1
ATOM 2307 O O . VAL A 1 309 ? 41.242 -23.423 -27.500 1.00 46.25 309 VAL A O 1
ATOM 2310 N N . PHE A 1 310 ? 41.865 -21.522 -26.478 1.00 39.75 310 PHE A N 1
ATOM 2311 C CA . PHE A 1 310 ? 42.168 -20.775 -27.707 1.00 39.75 310 PHE A CA 1
ATOM 2312 C C . PHE A 1 310 ? 43.123 -19.599 -27.470 1.00 39.75 310 PHE A C 1
ATOM 2314 O O . PHE A 1 310 ? 42.872 -18.698 -26.667 1.00 39.75 310 PHE A O 1
ATOM 2321 N N . GLY A 1 311 ? 44.228 -19.641 -28.213 1.00 34.47 311 GLY A N 1
ATOM 2322 C CA . GLY A 1 311 ? 45.119 -18.528 -28.506 1.00 34.47 311 GLY A CA 1
ATOM 2323 C C . GLY A 1 311 ? 45.128 -18.231 -30.010 1.00 34.47 311 GLY A C 1
ATOM 2324 O O . GLY A 1 311 ? 44.732 -19.070 -30.813 1.00 34.47 311 GLY A O 1
ATOM 2325 N N . ALA A 1 312 ? 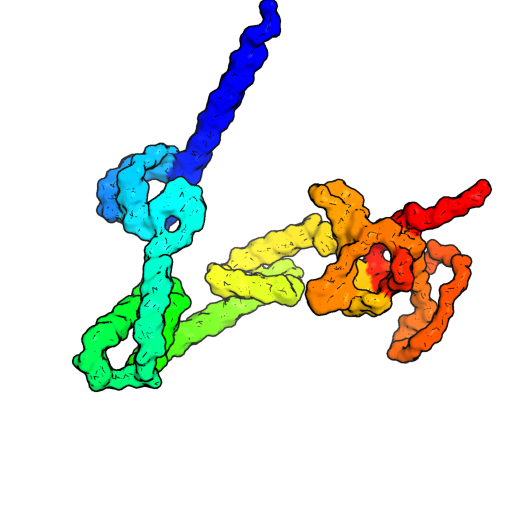45.639 -17.037 -30.321 1.00 31.92 312 ALA A N 1
ATOM 2326 C CA . ALA A 1 312 ? 45.926 -16.435 -31.628 1.00 31.92 312 ALA A CA 1
ATOM 2327 C C . ALA A 1 312 ? 44.733 -15.962 -32.496 1.00 31.92 312 ALA A C 1
ATOM 2329 O O . ALA A 1 312 ? 44.103 -16.707 -33.236 1.00 31.92 312 ALA A O 1
ATOM 2330 N N . VAL A 1 313 ? 44.509 -14.646 -32.390 1.00 40.88 313 VAL A N 1
ATOM 2331 C CA . VAL A 1 313 ? 44.031 -13.664 -33.383 1.00 40.88 313 VAL A CA 1
ATOM 2332 C C . VAL A 1 313 ? 43.754 -14.216 -34.793 1.00 40.88 313 VAL A C 1
ATOM 2334 O O . VAL A 1 313 ? 44.675 -14.519 -35.546 1.00 40.88 313 VAL A O 1
ATOM 2337 N N . GLY A 1 314 ? 42.474 -14.230 -35.178 1.00 29.84 314 GLY A N 1
ATOM 2338 C CA . GLY A 1 314 ? 41.996 -14.487 -36.538 1.00 29.84 314 GLY A CA 1
ATOM 2339 C C . GLY A 1 314 ? 40.673 -13.754 -36.789 1.00 29.84 314 GLY A C 1
ATOM 2340 O O . GLY A 1 314 ? 39.808 -13.717 -35.919 1.00 29.84 314 GLY A O 1
ATOM 2341 N N . ALA A 1 315 ? 40.567 -13.112 -37.952 1.00 35.50 315 ALA A N 1
ATOM 2342 C CA . ALA A 1 315 ? 39.562 -12.123 -38.337 1.00 35.50 315 ALA A CA 1
ATOM 2343 C C . ALA A 1 315 ? 38.096 -12.488 -38.019 1.00 35.50 315 ALA A C 1
ATOM 2345 O O . ALA A 1 315 ? 37.590 -13.544 -38.391 1.00 35.50 315 ALA A O 1
ATOM 2346 N N . VAL A 1 316 ? 37.386 -11.542 -37.395 1.00 38.75 316 VAL A N 1
ATOM 2347 C CA . VAL A 1 316 ? 35.945 -11.611 -37.113 1.00 38.75 316 VAL A CA 1
ATOM 2348 C C . VAL A 1 316 ? 35.193 -11.038 -38.311 1.00 38.75 316 VAL A C 1
ATOM 2350 O O . VAL A 1 316 ? 34.820 -9.868 -38.332 1.00 38.75 316 VAL A O 1
ATOM 2353 N N . ALA A 1 317 ? 34.988 -11.858 -39.335 1.00 39.03 317 ALA A N 1
ATOM 2354 C CA . ALA A 1 317 ? 34.080 -11.543 -40.429 1.00 39.03 317 ALA A CA 1
ATOM 2355 C C . ALA A 1 317 ? 33.322 -12.810 -40.835 1.00 39.03 317 ALA A C 1
ATOM 2357 O O . ALA A 1 317 ? 33.880 -13.698 -41.467 1.00 39.03 317 ALA A O 1
ATOM 2358 N N . GLY A 1 318 ? 32.038 -12.872 -40.472 1.00 37.84 318 GLY A N 1
ATOM 2359 C CA . GLY A 1 318 ? 31.094 -13.847 -41.024 1.00 37.84 318 GLY A CA 1
ATOM 2360 C C . GLY A 1 318 ? 30.523 -14.837 -40.012 1.00 37.84 318 GLY A C 1
ATOM 2361 O O . GLY A 1 318 ? 31.055 -15.926 -39.862 1.00 37.84 318 GLY A O 1
ATOM 2362 N N . ALA A 1 319 ? 29.426 -14.432 -39.357 1.00 37.41 319 ALA A N 1
ATOM 2363 C CA . ALA A 1 319 ? 28.262 -15.242 -38.942 1.00 37.41 319 ALA A CA 1
ATOM 2364 C C . ALA A 1 319 ? 27.573 -14.609 -37.712 1.00 37.41 319 ALA A C 1
ATOM 2366 O O . ALA A 1 319 ? 27.531 -15.178 -36.630 1.00 37.41 319 ALA A O 1
ATOM 2367 N N . LEU A 1 320 ? 27.025 -13.397 -37.871 1.00 44.41 320 LEU A N 1
ATOM 2368 C CA . LEU A 1 320 ? 26.110 -12.773 -36.899 1.00 44.41 320 LEU A CA 1
ATOM 2369 C C . LEU A 1 320 ? 24.693 -12.731 -37.488 1.00 44.41 320 LEU A C 1
ATOM 2371 O O . LEU A 1 320 ? 24.123 -11.655 -37.700 1.00 44.41 320 LEU A O 1
ATOM 2375 N N . VAL A 1 321 ? 24.153 -13.910 -37.805 1.00 41.91 321 VAL A N 1
ATOM 2376 C CA . VAL A 1 321 ? 22.764 -14.097 -38.251 1.00 41.91 321 VAL A CA 1
ATOM 2377 C C . VAL A 1 321 ? 22.013 -14.817 -37.130 1.00 41.91 321 VAL A C 1
ATOM 2379 O O . VAL A 1 321 ? 21.851 -16.028 -37.141 1.00 41.91 321 VAL A O 1
ATOM 2382 N N . GLY A 1 322 ? 21.639 -14.060 -36.099 1.00 52.31 322 GLY A N 1
ATOM 2383 C CA . GLY A 1 322 ? 20.975 -14.561 -34.895 1.00 52.31 322 GLY A CA 1
ATOM 2384 C C . GLY A 1 322 ? 20.969 -13.502 -33.791 1.00 52.31 322 GLY A C 1
ATOM 2385 O O . GLY A 1 322 ? 21.817 -12.613 -33.784 1.00 52.31 322 GLY A O 1
ATOM 2386 N N . SER A 1 323 ? 19.986 -13.558 -32.894 1.00 60.59 323 SER A N 1
ATOM 2387 C CA . SER A 1 323 ? 19.536 -12.512 -31.953 1.00 60.59 323 SER A CA 1
ATOM 2388 C C . SER A 1 323 ? 20.518 -12.075 -30.842 1.00 60.59 323 SER A C 1
ATOM 2390 O O . SER A 1 323 ? 20.088 -11.549 -29.818 1.00 60.59 323 SER A O 1
ATOM 2392 N N . GLY A 1 324 ? 21.826 -12.260 -31.012 1.00 78.56 324 GLY A N 1
ATOM 2393 C CA . GLY A 1 324 ? 22.861 -11.789 -30.090 1.00 78.56 324 GLY A CA 1
ATOM 2394 C C . GLY A 1 324 ? 24.233 -12.384 -30.406 1.00 78.56 324 GLY A C 1
ATOM 2395 O O . GLY A 1 324 ? 24.326 -13.495 -30.916 1.00 78.56 324 GLY A O 1
ATOM 2396 N N . ALA A 1 325 ? 25.298 -11.645 -30.105 1.00 89.69 325 ALA A N 1
ATOM 2397 C CA . ALA A 1 325 ? 26.668 -12.140 -30.122 1.00 89.69 325 ALA A CA 1
ATOM 2398 C C . ALA A 1 325 ? 27.012 -12.746 -28.757 1.00 89.69 325 ALA A C 1
ATOM 2400 O O . ALA A 1 325 ? 26.628 -12.199 -27.721 1.00 89.69 325 ALA A O 1
ATOM 2401 N N . VAL A 1 326 ? 27.753 -13.853 -28.750 1.00 92.25 326 VAL A N 1
ATOM 2402 C CA . VAL A 1 326 ? 28.355 -14.397 -27.530 1.00 92.25 326 VAL A CA 1
ATOM 2403 C C . VAL A 1 326 ? 29.826 -13.997 -27.497 1.00 92.25 326 VAL A C 1
ATOM 2405 O O . VAL A 1 326 ? 30.574 -14.279 -28.435 1.00 92.25 326 VAL A O 1
ATOM 2408 N N . VAL A 1 327 ? 30.239 -13.318 -26.429 1.00 94.56 327 VAL A N 1
ATOM 2409 C CA . VAL A 1 327 ? 31.608 -12.820 -26.266 1.00 94.56 327 VAL A CA 1
ATOM 2410 C C . VAL A 1 327 ? 32.177 -13.168 -24.897 1.00 94.56 327 VAL A C 1
ATOM 2412 O O . VAL A 1 327 ? 31.474 -13.143 -23.888 1.00 94.56 327 VAL A O 1
ATOM 2415 N N . GLU A 1 328 ? 33.466 -13.490 -24.861 1.00 95.69 328 GLU A N 1
ATOM 2416 C CA . GLU A 1 328 ? 34.263 -13.580 -23.642 1.00 95.69 328 GLU A CA 1
ATOM 2417 C C . GLU A 1 328 ? 34.784 -12.177 -23.300 1.00 95.69 328 GLU A C 1
ATOM 2419 O O . GLU A 1 328 ? 35.518 -11.562 -24.078 1.00 95.69 328 GLU A O 1
ATOM 2424 N N . LEU A 1 329 ? 34.407 -11.678 -22.126 1.00 96.44 329 LEU A N 1
ATOM 2425 C CA . LEU A 1 329 ? 34.957 -10.479 -21.507 1.00 96.44 329 LEU A CA 1
ATOM 2426 C C . LEU A 1 329 ? 36.086 -10.871 -20.560 1.00 96.44 329 LEU A C 1
ATOM 2428 O O . LEU A 1 329 ? 35.915 -11.767 -19.732 1.00 96.44 329 LEU A O 1
ATOM 2432 N N . LYS A 1 330 ? 37.218 -10.172 -20.658 1.00 96.56 330 LYS A N 1
ATOM 2433 C CA . LYS A 1 330 ? 38.352 -10.288 -19.732 1.00 96.56 330 LYS A CA 1
ATOM 2434 C C . LYS A 1 330 ? 38.523 -8.976 -18.985 1.00 96.56 330 LYS A C 1
ATOM 2436 O O . LYS A 1 330 ? 38.612 -7.923 -19.618 1.00 96.56 330 LYS A O 1
ATOM 2441 N N . PHE A 1 331 ? 38.583 -9.044 -17.662 1.00 96.88 331 PHE A N 1
ATOM 2442 C CA . PHE A 1 331 ? 38.719 -7.878 -16.794 1.00 96.88 331 PHE A CA 1
ATOM 2443 C C . PHE A 1 331 ? 40.164 -7.705 -16.312 1.00 96.88 331 PHE A C 1
ATOM 2445 O O . PHE A 1 331 ? 40.965 -8.641 -16.339 1.00 96.88 331 PHE A O 1
ATOM 2452 N N . ARG A 1 332 ? 40.505 -6.490 -15.873 1.00 95.75 332 ARG A N 1
ATOM 2453 C CA . ARG A 1 332 ? 41.840 -6.120 -15.375 1.00 95.75 332 ARG A CA 1
ATOM 2454 C C . ARG A 1 332 ? 42.275 -6.928 -14.152 1.00 95.75 332 ARG A C 1
ATOM 2456 O O . ARG A 1 332 ? 43.461 -7.189 -13.990 1.00 95.75 332 ARG A O 1
ATOM 2463 N N . ASP A 1 333 ? 41.328 -7.347 -13.323 1.00 95.50 333 ASP A N 1
ATOM 2464 C CA . ASP A 1 333 ? 41.564 -8.180 -12.138 1.00 95.50 333 ASP A CA 1
ATOM 2465 C C . ASP A 1 333 ? 41.752 -9.679 -12.453 1.00 95.50 333 ASP A C 1
ATOM 2467 O O . ASP A 1 333 ? 41.904 -10.489 -11.541 1.00 95.50 333 ASP A O 1
ATOM 2471 N N . GLY A 1 334 ? 41.747 -10.058 -13.735 1.00 96.12 334 GLY A N 1
ATOM 2472 C CA . GLY A 1 334 ? 41.908 -11.436 -14.194 1.00 96.12 334 GLY A CA 1
ATOM 2473 C C . GLY A 1 334 ? 40.605 -12.230 -14.298 1.00 96.12 334 GLY A C 1
ATOM 2474 O O . GLY A 1 334 ? 40.630 -13.332 -14.854 1.00 96.12 334 GLY A O 1
ATOM 2475 N N . ARG A 1 335 ? 39.471 -11.685 -13.834 1.00 96.88 335 ARG A N 1
ATOM 2476 C CA . ARG A 1 335 ? 38.165 -12.341 -13.967 1.00 96.88 335 ARG A CA 1
ATOM 2477 C C . ARG A 1 335 ? 37.691 -12.381 -15.410 1.00 96.88 335 ARG A C 1
ATOM 2479 O O . ARG A 1 335 ? 38.109 -11.590 -16.266 1.00 96.88 335 ARG A O 1
ATOM 2486 N N . LYS A 1 336 ? 36.766 -13.299 -15.676 1.00 96.44 336 LYS A N 1
ATOM 2487 C CA . LYS A 1 336 ? 36.178 -13.524 -16.993 1.00 96.44 336 LYS A CA 1
ATOM 2488 C C . LYS A 1 336 ? 34.667 -13.675 -16.919 1.00 96.44 336 LYS A C 1
ATOM 2490 O O . LYS A 1 336 ? 34.125 -14.265 -15.986 1.00 96.44 336 LYS A O 1
ATOM 2495 N N . ALA A 1 337 ? 33.986 -13.186 -17.949 1.00 96.06 337 ALA A N 1
ATOM 2496 C CA . ALA A 1 337 ? 32.558 -13.403 -18.138 1.00 96.06 337 ALA A CA 1
ATOM 2497 C C . ALA A 1 337 ? 32.278 -13.797 -19.585 1.00 96.06 337 ALA A C 1
ATOM 2499 O O . ALA A 1 337 ? 32.640 -13.074 -20.508 1.00 96.06 337 ALA A O 1
ATOM 2500 N N . LEU A 1 338 ? 31.594 -14.916 -19.786 1.00 95.31 338 LEU A N 1
ATOM 2501 C CA . LEU A 1 338 ? 30.985 -15.237 -21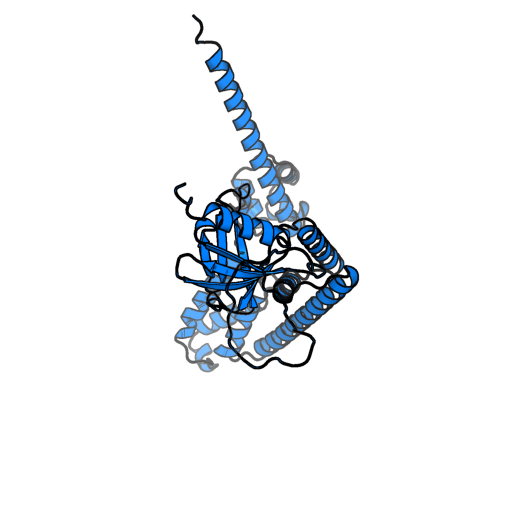.065 1.00 95.31 338 LEU A CA 1
ATOM 2502 C C . LEU A 1 338 ? 29.605 -14.596 -21.090 1.00 95.31 338 LEU A C 1
ATOM 2504 O O . LEU A 1 338 ? 28.766 -14.925 -20.251 1.00 95.31 338 LEU A O 1
ATOM 2508 N N . VAL A 1 339 ? 29.361 -13.690 -22.029 1.00 94.56 339 VAL A N 1
ATOM 2509 C CA . VAL A 1 339 ? 28.106 -12.944 -22.083 1.00 94.56 339 VAL A CA 1
ATOM 2510 C C . VAL A 1 339 ? 27.455 -13.018 -23.455 1.00 94.56 339 VAL A C 1
ATOM 2512 O O . VAL A 1 339 ? 28.134 -13.036 -24.479 1.00 94.56 339 VAL A O 1
ATOM 2515 N N . ARG A 1 340 ? 26.123 -13.034 -23.473 1.00 92.50 340 ARG A N 1
ATOM 2516 C CA . ARG A 1 340 ? 25.310 -12.817 -24.669 1.00 92.50 340 ARG A CA 1
ATOM 2517 C C . ARG A 1 340 ? 24.859 -11.367 -24.689 1.00 92.50 340 ARG A C 1
ATOM 2519 O O . ARG A 1 340 ? 24.244 -10.903 -23.733 1.00 92.50 340 ARG A O 1
ATOM 2526 N N . CYS A 1 341 ? 25.138 -10.663 -25.773 1.00 91.88 341 CYS A N 1
ATOM 2527 C CA . CYS A 1 341 ? 24.792 -9.257 -25.919 1.00 91.88 341 CYS A CA 1
ATOM 2528 C C . CYS A 1 341 ? 24.283 -8.955 -27.334 1.00 91.88 341 CYS A C 1
ATOM 2530 O O . CYS A 1 341 ? 24.567 -9.691 -28.278 1.00 91.88 341 CYS A O 1
ATOM 2532 N N . GLY A 1 342 ? 23.515 -7.883 -27.508 1.00 89.44 342 GLY A N 1
ATOM 2533 C CA . GLY A 1 342 ? 23.134 -7.410 -28.837 1.00 89.44 342 GLY A CA 1
ATOM 2534 C C . GLY A 1 342 ? 24.284 -6.672 -29.533 1.00 89.44 342 GLY A C 1
ATOM 2535 O O . GLY A 1 342 ? 25.404 -6.557 -29.023 1.00 89.44 342 GLY A O 1
ATOM 2536 N N . ARG A 1 343 ? 24.016 -6.183 -30.751 1.00 87.56 343 ARG A N 1
ATOM 2537 C CA . ARG A 1 343 ? 25.023 -5.485 -31.571 1.00 87.56 343 ARG A CA 1
ATOM 2538 C C . ARG A 1 343 ? 25.451 -4.153 -30.951 1.00 87.56 343 ARG A C 1
ATOM 2540 O O . ARG A 1 343 ? 26.640 -3.858 -30.948 1.00 87.56 343 ARG A O 1
ATOM 2547 N N . SER A 1 344 ? 24.508 -3.381 -30.409 1.00 86.56 344 SER A N 1
ATOM 2548 C CA . SER A 1 344 ? 24.784 -2.102 -29.739 1.00 86.56 344 SER A CA 1
ATOM 2549 C C . SER A 1 344 ? 25.714 -2.279 -28.544 1.00 86.56 344 SER A C 1
ATOM 2551 O O . SER A 1 344 ? 26.659 -1.515 -28.363 1.00 86.56 344 SER A O 1
ATOM 2553 N N . GLU A 1 345 ? 25.481 -3.322 -27.754 1.00 90.69 345 GLU A N 1
ATOM 2554 C CA . GLU A 1 345 ? 26.265 -3.643 -26.566 1.00 90.69 345 GLU A CA 1
ATOM 2555 C C . GLU A 1 345 ? 27.661 -4.100 -26.945 1.00 90.69 345 GLU A C 1
ATOM 2557 O O . GLU A 1 345 ? 28.636 -3.651 -26.347 1.00 90.69 345 GLU A O 1
ATOM 2562 N N . LEU A 1 346 ? 27.758 -4.948 -27.971 1.00 92.69 346 LEU A N 1
ATOM 2563 C CA . LEU A 1 346 ? 29.038 -5.391 -28.495 1.00 92.69 346 LEU A CA 1
ATOM 2564 C C . LEU A 1 346 ? 29.888 -4.199 -28.944 1.00 92.69 346 LEU A C 1
ATOM 2566 O O . LEU A 1 346 ? 31.075 -4.157 -28.628 1.00 92.69 346 LEU A O 1
ATOM 2570 N N . THR A 1 347 ? 29.297 -3.206 -29.617 1.00 91.56 347 THR A N 1
ATOM 2571 C CA . THR A 1 347 ? 30.012 -1.982 -30.006 1.00 91.56 347 THR A CA 1
ATOM 2572 C C . THR A 1 347 ? 30.558 -1.237 -28.787 1.00 91.56 347 THR A C 1
ATOM 2574 O O . THR A 1 347 ? 31.722 -0.843 -28.801 1.00 91.56 347 THR A O 1
ATOM 2577 N N . VAL A 1 348 ? 29.769 -1.094 -27.715 1.00 91.44 348 VAL A N 1
ATOM 2578 C CA . VAL A 1 348 ? 30.217 -0.438 -26.471 1.00 91.44 348 VAL A CA 1
ATOM 2579 C C . VAL A 1 348 ? 31.344 -1.219 -25.790 1.00 91.44 348 VAL A C 1
ATOM 2581 O O . VAL A 1 348 ? 32.350 -0.625 -25.413 1.00 91.44 348 VAL A O 1
ATOM 2584 N N . LEU A 1 349 ? 31.204 -2.542 -25.657 1.00 94.12 349 LEU A N 1
ATOM 2585 C CA . LEU A 1 349 ? 32.218 -3.407 -25.039 1.00 94.12 349 LEU A CA 1
ATOM 2586 C C . LEU A 1 349 ? 33.527 -3.383 -25.837 1.00 94.12 349 LEU A C 1
ATOM 2588 O O . LEU A 1 349 ? 34.602 -3.260 -25.257 1.00 94.12 349 LEU A O 1
ATOM 2592 N N . THR A 1 350 ? 33.434 -3.465 -27.166 1.00 93.75 350 THR A N 1
ATOM 2593 C CA . THR A 1 350 ? 34.604 -3.445 -28.056 1.00 93.75 350 THR A CA 1
ATOM 2594 C C . THR A 1 350 ? 35.321 -2.100 -27.992 1.00 93.75 350 THR A C 1
ATOM 2596 O O . THR A 1 350 ? 36.543 -2.071 -27.882 1.00 93.75 350 THR A O 1
ATOM 2599 N N . ALA A 1 351 ? 34.573 -0.990 -28.009 1.00 92.25 351 ALA A N 1
ATOM 2600 C CA . ALA A 1 351 ? 35.145 0.348 -27.880 1.00 92.25 351 ALA A CA 1
ATOM 2601 C C . ALA A 1 351 ? 35.866 0.527 -26.535 1.00 92.25 351 ALA A C 1
ATOM 2603 O O . ALA A 1 351 ? 37.007 0.979 -26.513 1.00 92.25 351 ALA A O 1
ATOM 2604 N N . ALA A 1 352 ? 35.241 0.092 -25.436 1.00 92.56 352 ALA A N 1
ATOM 2605 C CA . ALA A 1 352 ? 35.843 0.138 -24.107 1.00 92.56 352 ALA A CA 1
ATOM 2606 C C . ALA A 1 352 ? 37.154 -0.662 -24.031 1.00 92.56 352 ALA A C 1
ATOM 2608 O O . ALA A 1 352 ? 38.145 -0.164 -23.513 1.00 92.56 352 ALA A O 1
ATOM 2609 N N . ALA A 1 353 ? 37.191 -1.876 -24.588 1.00 93.50 353 ALA A N 1
ATOM 2610 C CA . ALA A 1 353 ? 38.409 -2.684 -24.590 1.00 93.50 353 ALA A CA 1
ATOM 2611 C C . ALA A 1 353 ? 39.521 -2.108 -25.479 1.00 93.50 353 ALA A C 1
ATOM 2613 O O . ALA A 1 353 ? 40.696 -2.255 -25.149 1.00 93.50 353 ALA A O 1
ATOM 2614 N N . TYR A 1 354 ? 39.168 -1.450 -26.588 1.00 92.44 354 TYR A N 1
ATOM 2615 C CA . TYR A 1 354 ? 40.140 -0.803 -27.471 1.00 92.44 354 TYR A CA 1
ATOM 2616 C C . TYR A 1 354 ? 40.824 0.394 -26.795 1.00 92.44 354 TYR A C 1
ATOM 2618 O O . TYR A 1 354 ? 42.043 0.515 -26.870 1.00 92.44 354 TYR A O 1
ATOM 2626 N N . GLU A 1 355 ? 40.066 1.232 -26.077 1.00 90.19 355 GLU A N 1
ATOM 2627 C CA . GLU A 1 355 ? 40.607 2.376 -25.320 1.00 90.19 355 GLU A CA 1
ATOM 2628 C C . GLU A 1 355 ? 41.620 1.957 -24.233 1.00 90.19 355 GLU A C 1
ATOM 2630 O O . GLU A 1 355 ? 42.468 2.757 -23.847 1.00 90.19 355 GLU A O 1
ATOM 2635 N N . ASN A 1 356 ? 41.570 0.701 -23.771 1.00 86.38 356 ASN A N 1
ATOM 2636 C CA . ASN A 1 356 ? 42.439 0.175 -22.714 1.00 86.38 356 ASN A CA 1
ATOM 2637 C C . ASN A 1 356 ? 43.664 -0.602 -23.222 1.00 86.38 356 ASN A C 1
ATOM 2639 O O . ASN A 1 356 ? 44.423 -1.126 -22.400 1.00 86.38 356 ASN A O 1
ATOM 2643 N N . GLN A 1 357 ? 43.868 -0.735 -24.538 1.00 85.56 357 GLN A N 1
ATOM 2644 C CA . GLN A 1 357 ? 45.062 -1.416 -25.037 1.00 85.56 357 GLN A CA 1
ATOM 2645 C C . GLN A 1 357 ? 46.306 -0.591 -24.678 1.00 85.56 357 GLN A C 1
ATOM 2647 O O . GLN A 1 357 ? 46.323 0.613 -24.941 1.00 85.56 357 GLN A O 1
ATOM 2652 N N . PRO A 1 358 ? 47.346 -1.197 -24.070 1.00 80.50 358 PRO A N 1
ATOM 2653 C CA . PRO A 1 358 ? 48.572 -0.474 -23.776 1.00 80.50 358 PRO A CA 1
ATOM 2654 C C . PRO A 1 358 ? 49.120 0.052 -25.097 1.00 80.50 358 PRO A C 1
ATOM 2656 O O . PRO A 1 358 ? 49.383 -0.740 -26.005 1.00 80.50 358 PRO A O 1
ATOM 2659 N N . THR A 1 359 ? 49.253 1.375 -25.209 1.00 81.12 359 THR A N 1
ATOM 2660 C CA . THR A 1 359 ? 49.910 2.019 -26.344 1.00 81.12 359 THR A CA 1
ATOM 2661 C C . THR A 1 359 ? 51.267 1.354 -26.479 1.00 81.12 359 THR A C 1
ATOM 2663 O O . THR A 1 359 ? 52.135 1.552 -25.628 1.00 81.12 359 THR A O 1
ATOM 2666 N N . GLN A 1 360 ? 51.428 0.483 -27.478 1.00 69.62 360 GLN A N 1
ATOM 2667 C CA . GLN A 1 360 ? 52.729 -0.104 -27.751 1.00 69.62 360 GLN A CA 1
ATOM 2668 C C . GLN A 1 360 ? 53.638 1.085 -28.039 1.00 69.62 360 GLN A C 1
ATOM 2670 O O . GLN A 1 360 ? 53.365 1.849 -28.963 1.00 69.62 360 GLN A O 1
ATOM 2675 N N . ALA A 1 361 ? 54.613 1.318 -27.159 1.00 61.28 361 ALA A N 1
ATOM 2676 C CA . ALA A 1 361 ? 55.612 2.349 -27.366 1.00 61.28 361 ALA A CA 1
ATOM 2677 C C . ALA A 1 361 ? 56.334 1.979 -28.665 1.00 61.28 361 ALA A C 1
ATOM 2679 O O . ALA A 1 361 ? 57.042 0.973 -28.701 1.00 61.28 361 ALA A O 1
ATOM 2680 N N . VAL A 1 362 ? 56.006 2.714 -29.730 1.00 56.62 362 VAL A N 1
ATOM 2681 C CA . VAL A 1 362 ? 56.555 2.538 -31.079 1.00 56.62 362 VAL A CA 1
ATOM 2682 C C . VAL A 1 362 ? 58.033 2.879 -31.080 1.00 56.62 362 VAL A C 1
ATOM 2684 O O . VAL A 1 362 ? 58.387 3.904 -30.449 1.00 56.62 362 VAL A O 1
#

Radius of gyration: 32.77 Å; chains: 1; bounding box: 82×91×79 Å

Foldseek 3Di:
DPPPPVVVVVVVVVVVVVVVVVQVLLQVLLVLLQVLQVQLPHLVQLCVQLVPHSVRNVVSNVRDDDDLSSLVSSCVSSQWDSCCSNPVPDTPSNVVVVLVVVLVVLCVVLVPPDPQQDPVNCVVCVVVVVSLVVLVVQLPDPPDDPVSNLSSLVCCCTHPVDPVSVVVNVVSVVVLVVLLVVLVVLLVVLCVVLVHDDDPVVSVVSSVVCSVVVDDSVRSNVVVNVVVVCCVVCCVVVPKFKAFCDWQADHRWTKDFDADPPPPHDGQWIWTHRDPPDIDTHGLLFFQDKAFDPPPDPPDDDDDDDDDDDDDDDDDDDDPPDAWTWIWTAGNVRTITTITIGPVNVVSSHVSNVVNDPPPPD

pLDDT: mean 85.76, std 17.14, range [29.84, 98.38]